Protein AF-A0A1B3NC75-F1 (afdb_monomer_lite)

pLDDT: mean 81.3, std 13.62, range [34.38, 96.31]

Sequence (244 aa):
MPPILPDLTTLSDLTSAQALASIDEATEWFRQENTIKIVKSGLFRTARFLLANNQRMNSAGNIEKRERWFNNSRYEKTDSWLLREARKSGLRRLTYGHGVMHLLSQLNEDDVISSSTSMHWDRATNLAEYQATEVLLGKSLRKLDPGARESYLNLDQLLPFFGYVPDGNSDPVRNRWVVPMVHLGLWSACQVKNEYQVRIGPLGSLFFHYVFEPIVKAYDAVIESDEPSLAGPNVKLPNINMGD

Radius of gyration: 18.41 Å; chains: 1; bounding box: 48×48×50 Å

Structure (mmCIF, N/CA/C/O backbone):
data_AF-A0A1B3NC75-F1
#
_entry.id   AF-A0A1B3NC75-F1
#
loop_
_atom_site.group_PDB
_atom_site.id
_atom_site.type_symbol
_atom_site.label_atom_id
_atom_site.label_alt_id
_atom_site.label_comp_id
_atom_site.label_asym_id
_atom_site.label_entity_id
_atom_site.label_seq_id
_atom_site.pdbx_PDB_ins_code
_atom_site.Cartn_x
_atom_site.Cartn_y
_atom_site.Cartn_z
_atom_site.occupancy
_atom_site.B_iso_or_equiv
_atom_site.auth_seq_id
_atom_site.auth_comp_id
_atom_site.auth_asym_id
_atom_site.auth_atom_id
_atom_site.pdbx_PDB_model_num
ATOM 1 N N . MET A 1 1 ? -22.180 -15.906 6.888 1.00 34.38 1 MET A N 1
ATOM 2 C CA . MET A 1 1 ? -21.612 -14.696 6.261 1.00 34.38 1 MET A CA 1
ATOM 3 C C . MET A 1 1 ? -20.753 -14.018 7.305 1.00 34.38 1 MET A C 1
ATOM 5 O O . MET A 1 1 ? -21.258 -13.837 8.410 1.00 34.38 1 MET A O 1
ATOM 9 N N . PRO A 1 2 ? -19.470 -13.755 7.031 1.00 38.53 2 PRO A N 1
ATOM 10 C CA . PRO A 1 2 ? -18.644 -13.002 7.960 1.00 38.53 2 PRO A CA 1
ATOM 11 C C . PRO A 1 2 ? -19.113 -11.525 7.973 1.00 38.53 2 PRO A C 1
ATOM 13 O O . PRO A 1 2 ? -19.647 -11.060 6.963 1.00 38.53 2 PRO A O 1
ATOM 16 N N . PRO A 1 3 ? -19.035 -10.818 9.115 1.00 43.72 3 PRO A N 1
ATOM 17 C CA . PRO A 1 3 ? -19.553 -9.454 9.246 1.00 43.72 3 PRO A CA 1
ATOM 18 C C . PRO A 1 3 ? -18.766 -8.469 8.376 1.00 43.72 3 PRO A C 1
ATOM 20 O O . PRO A 1 3 ? -17.560 -8.367 8.505 1.00 43.72 3 PRO A O 1
ATOM 23 N N . ILE A 1 4 ? -19.436 -7.734 7.492 1.00 56.31 4 ILE A N 1
ATOM 24 C CA . ILE A 1 4 ? -18.789 -6.728 6.638 1.00 56.31 4 ILE A CA 1
ATOM 25 C C . ILE A 1 4 ? -18.285 -5.576 7.523 1.00 56.31 4 ILE A C 1
ATOM 27 O O . ILE A 1 4 ? -19.043 -5.064 8.348 1.00 56.31 4 ILE A O 1
ATOM 31 N N . LEU A 1 5 ? -17.023 -5.173 7.338 1.00 60.62 5 LEU A N 1
ATOM 32 C CA . LEU A 1 5 ? -16.428 -3.970 7.937 1.00 60.62 5 LEU A CA 1
ATOM 33 C C . LEU A 1 5 ? -17.367 -2.754 7.747 1.00 60.62 5 LEU A C 1
ATOM 35 O O . LEU A 1 5 ? -17.867 -2.572 6.633 1.00 60.62 5 LEU A O 1
ATOM 39 N N . PRO A 1 6 ? -17.615 -1.920 8.777 1.00 57.41 6 PRO A N 1
ATOM 40 C CA . PRO A 1 6 ? -18.543 -0.793 8.682 1.00 57.41 6 PRO A CA 1
ATOM 41 C C . PRO A 1 6 ? -18.279 0.128 7.483 1.00 57.41 6 PRO A C 1
ATOM 43 O O . PRO A 1 6 ? -17.135 0.369 7.100 1.00 57.41 6 PRO A O 1
ATOM 46 N N . ASP A 1 7 ? -19.349 0.679 6.905 1.00 64.75 7 ASP A N 1
ATOM 47 C CA . ASP A 1 7 ? -19.273 1.535 5.719 1.00 64.75 7 ASP A CA 1
ATOM 48 C C . ASP A 1 7 ? -18.458 2.827 5.975 1.00 64.75 7 ASP A C 1
ATOM 50 O O . ASP A 1 7 ? -18.803 3.664 6.818 1.00 64.75 7 ASP A O 1
ATOM 54 N N . LEU A 1 8 ? -17.393 3.006 5.181 1.00 63.44 8 LEU A N 1
ATOM 55 C CA . LEU A 1 8 ? -16.448 4.125 5.238 1.00 63.44 8 LEU A CA 1
ATOM 56 C C . LEU A 1 8 ? -17.062 5.515 4.983 1.00 63.44 8 LEU A C 1
ATOM 58 O O . LEU A 1 8 ? -16.453 6.517 5.360 1.00 63.44 8 LEU A O 1
ATOM 62 N N . THR A 1 9 ? -18.254 5.610 4.377 1.00 56.91 9 THR A N 1
ATOM 63 C CA . THR A 1 9 ? -18.939 6.900 4.115 1.00 56.91 9 THR A CA 1
ATOM 64 C C . THR A 1 9 ? -19.241 7.698 5.385 1.00 56.91 9 THR A C 1
ATOM 66 O O . THR A 1 9 ? -19.431 8.910 5.321 1.00 56.91 9 THR A O 1
ATOM 69 N N . THR A 1 10 ? -19.225 7.041 6.545 1.00 62.84 10 THR A N 1
ATOM 70 C CA . THR A 1 10 ? -19.464 7.653 7.858 1.00 62.84 10 THR A CA 1
ATOM 71 C C . THR A 1 10 ? -18.188 8.093 8.585 1.00 62.84 10 THR A C 1
ATOM 73 O O . THR A 1 10 ? -18.273 8.692 9.656 1.00 62.84 10 THR A O 1
ATOM 76 N N . LEU A 1 11 ? -16.997 7.823 8.029 1.00 67.25 11 LEU A N 1
ATOM 77 C CA . LEU A 1 11 ? -15.740 7.937 8.779 1.00 67.25 11 LEU A CA 1
ATOM 78 C C . LEU A 1 11 ? -15.036 9.300 8.678 1.00 67.25 11 LEU A C 1
ATOM 80 O O . LEU A 1 11 ? -14.021 9.514 9.343 1.00 67.25 11 LEU A O 1
ATOM 84 N N . SER A 1 12 ? -15.561 10.237 7.882 1.00 66.44 12 SER A N 1
ATOM 85 C CA . SER A 1 12 ? -14.988 11.585 7.745 1.00 66.44 12 SER A CA 1
ATOM 86 C C . SER A 1 12 ? -15.160 12.449 8.998 1.00 66.44 12 SER A C 1
ATOM 88 O O . SER A 1 12 ? -14.304 13.287 9.275 1.00 66.44 12 SER A O 1
ATOM 90 N N . ASP A 1 13 ? -16.204 12.201 9.793 1.00 76.19 13 ASP A N 1
ATOM 91 C CA . ASP A 1 13 ? -16.640 13.086 10.884 1.00 76.19 13 ASP A CA 1
ATOM 92 C C . ASP A 1 13 ? -16.853 12.331 12.205 1.00 76.19 13 ASP A C 1
ATOM 94 O O . ASP A 1 13 ? -17.767 12.607 12.981 1.00 76.19 13 ASP A O 1
ATOM 98 N N . LEU A 1 14 ? -15.993 11.347 12.473 1.00 82.25 14 LEU A N 1
ATOM 99 C CA . LEU A 1 14 ? -16.038 10.582 13.715 1.00 82.25 14 LEU A CA 1
ATOM 100 C C . LEU A 1 14 ? -15.545 11.408 14.897 1.00 82.25 14 LEU A C 1
ATOM 102 O O . LEU A 1 14 ? -14.486 12.044 14.832 1.00 82.25 14 LEU A O 1
ATOM 106 N N . THR A 1 15 ? -16.258 11.283 16.014 1.00 85.69 15 THR A N 1
ATOM 107 C CA . THR A 1 15 ? -15.726 11.624 17.337 1.00 85.69 15 THR A CA 1
ATOM 108 C C . THR A 1 15 ? -14.549 10.711 17.691 1.00 85.69 15 THR A C 1
ATOM 110 O O . THR A 1 15 ? -14.433 9.599 17.172 1.00 85.69 15 THR A O 1
ATOM 113 N N . SER A 1 16 ? -13.699 11.126 18.633 1.00 83.69 16 SER A N 1
ATOM 114 C CA . SER A 1 16 ? -12.555 10.315 19.078 1.00 83.69 16 SER A CA 1
ATOM 115 C C . SER A 1 16 ? -12.952 8.911 19.550 1.00 83.69 16 SER A C 1
ATOM 117 O O . SER A 1 16 ? -12.264 7.947 19.234 1.00 83.69 16 SER A O 1
ATOM 119 N N . ALA A 1 17 ? -14.081 8.776 20.257 1.00 85.75 17 ALA A N 1
ATOM 120 C CA . ALA A 1 17 ? -14.561 7.480 20.738 1.00 85.75 17 ALA A CA 1
ATOM 121 C C . ALA A 1 17 ? -15.023 6.568 19.589 1.00 85.75 17 ALA A C 1
ATOM 123 O O . ALA A 1 17 ? -14.7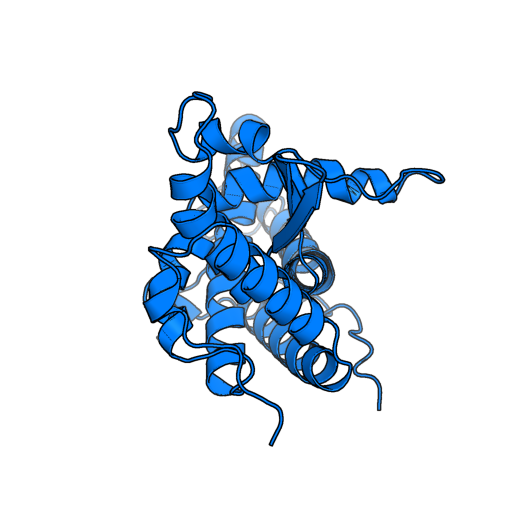08 5.380 19.578 1.00 85.75 17 ALA A O 1
ATOM 124 N N . GLN A 1 18 ? -15.731 7.128 18.602 1.00 87.69 18 GLN A N 1
ATOM 125 C CA . GLN A 1 18 ? -16.159 6.383 17.415 1.00 87.69 18 GLN A CA 1
ATOM 126 C C . GLN A 1 18 ? -14.963 5.974 16.552 1.00 87.69 18 GLN A C 1
ATOM 128 O O . GLN A 1 18 ? -14.915 4.845 16.074 1.00 87.69 18 GLN A O 1
ATOM 133 N N . ALA A 1 19 ? -13.980 6.864 16.386 1.00 86.75 19 ALA A N 1
ATOM 134 C CA . ALA A 1 19 ? -12.766 6.567 15.639 1.00 86.75 19 ALA A CA 1
ATOM 135 C C . ALA A 1 19 ? -11.965 5.432 16.289 1.00 86.75 19 ALA A C 1
ATOM 137 O O . ALA A 1 19 ? -11.534 4.526 15.583 1.00 86.75 19 ALA A O 1
ATOM 138 N N . LEU A 1 20 ? -11.809 5.443 17.618 1.00 87.00 20 LEU A N 1
ATOM 139 C CA . LEU A 1 20 ? -11.110 4.380 18.340 1.00 87.00 20 LEU A CA 1
ATOM 140 C C . LEU A 1 20 ? -11.805 3.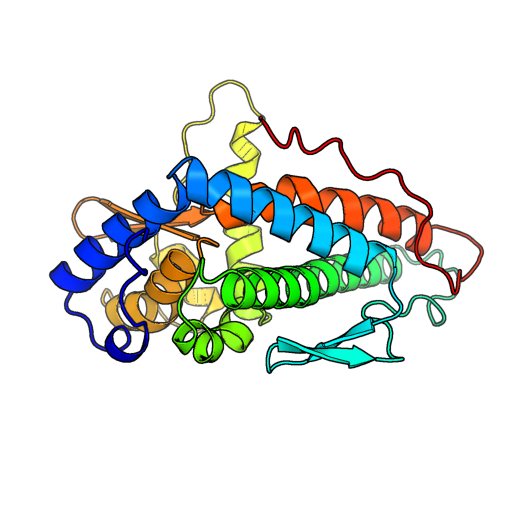023 18.175 1.00 87.00 20 LEU A C 1
ATOM 142 O O . LEU A 1 20 ? -11.164 2.065 17.753 1.00 87.00 20 LEU A O 1
ATOM 146 N N . ALA A 1 21 ? -13.117 2.960 18.426 1.00 87.56 21 ALA A N 1
ATOM 147 C CA . ALA A 1 21 ? -13.885 1.725 18.262 1.00 87.56 21 ALA A CA 1
ATOM 148 C C . ALA A 1 21 ? -13.791 1.181 16.825 1.00 87.56 21 ALA A C 1
ATOM 150 O O . ALA A 1 21 ? -13.586 -0.012 16.615 1.00 87.56 21 ALA A O 1
ATOM 151 N N . SER A 1 22 ? -13.870 2.078 15.840 1.00 87.94 22 SER A N 1
ATOM 152 C CA . SER A 1 22 ? -13.762 1.746 14.420 1.00 87.94 22 SER A CA 1
ATOM 153 C C . SER A 1 22 ? -12.367 1.230 14.031 1.00 87.94 22 SER A C 1
ATOM 155 O O . SER A 1 22 ? -12.247 0.303 13.231 1.00 87.94 22 SER A O 1
ATOM 157 N N . ILE A 1 23 ? -11.303 1.803 14.605 1.00 90.19 23 ILE A N 1
ATOM 158 C CA . ILE A 1 23 ? -9.913 1.360 14.411 1.00 90.19 23 ILE A CA 1
ATOM 159 C C . ILE A 1 23 ? -9.694 -0.041 14.992 1.00 90.19 23 ILE A C 1
ATOM 161 O O . ILE A 1 23 ? -9.044 -0.870 14.347 1.00 90.19 23 ILE A O 1
ATOM 165 N N . ASP A 1 24 ? -10.221 -0.302 16.189 1.00 88.25 24 ASP A N 1
ATOM 166 C CA . ASP A 1 24 ? -10.081 -1.593 16.866 1.00 88.25 24 ASP A CA 1
ATOM 167 C C . ASP A 1 24 ? -10.808 -2.701 16.093 1.00 88.25 24 ASP A C 1
ATOM 169 O O . ASP A 1 24 ? -10.218 -3.747 15.814 1.00 88.25 24 ASP A O 1
ATOM 173 N N . GLU A 1 25 ? -12.047 -2.442 15.665 1.00 89.44 25 GLU A N 1
ATOM 174 C CA . GLU A 1 25 ? -12.847 -3.372 14.861 1.00 89.44 25 GLU A CA 1
ATOM 175 C C . GLU A 1 25 ? -12.155 -3.727 13.537 1.00 89.44 25 GLU A C 1
ATOM 177 O O . GLU A 1 25 ? -11.963 -4.905 13.225 1.00 89.44 25 GLU A O 1
ATOM 182 N N . ALA A 1 26 ? -11.706 -2.718 12.786 1.00 89.38 26 ALA A N 1
ATOM 183 C CA . ALA A 1 26 ? -10.993 -2.917 11.528 1.00 89.38 26 ALA A CA 1
ATOM 184 C C . ALA A 1 26 ? -9.665 -3.667 11.725 1.00 89.38 26 ALA A C 1
ATOM 186 O O . ALA A 1 26 ? -9.332 -4.576 10.962 1.00 89.38 26 ALA A O 1
ATOM 187 N N . THR A 1 27 ? -8.905 -3.326 12.769 1.00 86.81 27 THR A N 1
ATOM 188 C CA . THR A 1 27 ? -7.637 -4.002 13.069 1.00 86.81 27 THR A CA 1
ATOM 189 C C . THR A 1 27 ? -7.856 -5.483 13.382 1.00 86.81 27 THR A C 1
ATOM 191 O O . THR A 1 27 ? -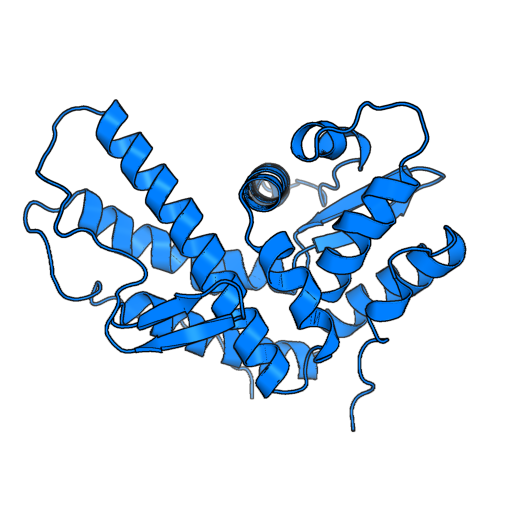7.064 -6.316 12.937 1.00 86.81 27 THR A O 1
ATOM 194 N N . GLU A 1 28 ? -8.910 -5.821 14.126 1.00 88.00 28 GLU A N 1
ATOM 195 C CA . GLU A 1 28 ? -9.236 -7.207 14.462 1.00 88.00 28 GLU A CA 1
ATOM 196 C C . GLU A 1 28 ? -9.769 -7.983 13.253 1.00 88.00 28 GLU A C 1
ATOM 198 O O . GLU A 1 28 ? -9.385 -9.133 13.045 1.00 88.00 28 GLU A O 1
ATOM 203 N N . TRP A 1 29 ? -10.561 -7.345 12.387 1.00 89.81 29 TRP A N 1
ATOM 204 C CA . TRP A 1 29 ? -11.048 -7.947 11.143 1.00 89.81 29 TRP A CA 1
ATOM 205 C C . TRP A 1 29 ? -9.920 -8.523 10.277 1.00 89.81 29 TRP A C 1
ATOM 207 O O . TRP A 1 29 ? -9.971 -9.685 9.865 1.00 89.81 29 TRP A O 1
ATOM 217 N N . PHE A 1 30 ? -8.851 -7.749 10.057 1.00 89.56 30 PHE A N 1
ATOM 218 C CA . PHE A 1 30 ? -7.693 -8.189 9.269 1.00 89.56 30 PHE A CA 1
ATOM 219 C C . PHE A 1 30 ? -6.796 -9.217 9.980 1.00 89.56 30 PHE A C 1
ATOM 221 O O . PHE A 1 30 ? -5.855 -9.726 9.365 1.00 89.56 30 PHE A O 1
ATOM 228 N N . ARG A 1 31 ? -7.059 -9.540 11.253 1.00 87.75 31 ARG A N 1
ATOM 229 C CA . ARG A 1 31 ? -6.370 -10.609 11.998 1.00 87.75 31 ARG A CA 1
ATOM 230 C C . ARG A 1 31 ? -7.109 -11.941 11.971 1.00 87.75 31 ARG A C 1
ATOM 232 O O . ARG A 1 31 ? -6.513 -12.956 12.325 1.00 87.75 31 ARG A O 1
ATOM 239 N N . GLN A 1 32 ? -8.370 -11.958 11.547 1.00 90.38 32 GLN A N 1
ATOM 240 C CA . GLN A 1 32 ? -9.150 -13.188 11.480 1.00 90.38 32 GLN A CA 1
ATOM 241 C C . GLN A 1 32 ? -8.548 -14.159 10.460 1.00 90.38 32 GLN A C 1
ATOM 243 O O . GLN A 1 32 ? -8.190 -13.777 9.345 1.00 90.38 32 GLN A O 1
ATOM 248 N N . GLU A 1 33 ? -8.475 -15.439 10.821 1.00 88.69 33 GLU A N 1
ATOM 249 C CA . GLU A 1 33 ? -7.828 -16.468 10.000 1.00 88.69 33 GLU A CA 1
ATOM 250 C C . GLU A 1 33 ? -8.455 -16.589 8.601 1.00 88.69 33 GLU A C 1
ATOM 252 O O . GLU A 1 33 ? -7.740 -16.643 7.600 1.00 88.69 33 GLU A O 1
ATOM 257 N N . ASN A 1 34 ? -9.789 -16.539 8.517 1.00 88.44 34 ASN A N 1
ATOM 258 C CA . ASN A 1 34 ? -10.512 -16.570 7.243 1.00 88.44 34 ASN A CA 1
ATOM 259 C C . ASN A 1 34 ? -10.162 -15.366 6.357 1.00 88.44 34 ASN A C 1
ATOM 261 O O . ASN A 1 34 ? -9.869 -15.538 5.174 1.00 88.44 34 ASN A O 1
ATOM 265 N N . THR A 1 35 ? -10.125 -14.162 6.936 1.00 89.12 35 THR A N 1
ATOM 266 C CA . THR A 1 35 ? -9.713 -12.939 6.235 1.00 89.12 35 THR A CA 1
ATOM 267 C C . THR A 1 35 ? -8.285 -13.073 5.716 1.00 89.12 35 THR A C 1
ATOM 269 O O . THR A 1 35 ? -8.018 -12.787 4.550 1.00 89.12 35 THR A O 1
ATOM 272 N N . ILE A 1 36 ? -7.368 -13.596 6.537 1.00 88.69 36 ILE A N 1
ATOM 273 C CA . ILE A 1 36 ? -5.971 -13.827 6.151 1.00 88.69 36 ILE A CA 1
ATOM 274 C C . ILE A 1 36 ? -5.866 -14.813 4.977 1.00 88.69 36 ILE A C 1
ATOM 276 O O . ILE A 1 36 ? -5.066 -14.577 4.068 1.00 88.69 36 ILE A O 1
ATOM 280 N N . LYS A 1 37 ? -6.657 -15.896 4.954 1.00 88.94 37 LYS A N 1
ATOM 281 C CA . LYS A 1 37 ? -6.664 -16.864 3.838 1.00 88.94 37 LYS A CA 1
ATOM 282 C C . LYS A 1 37 ? -7.053 -16.192 2.513 1.00 88.94 37 LYS A C 1
ATOM 284 O O . LYS A 1 37 ? -6.350 -16.361 1.514 1.00 88.94 37 LYS A O 1
ATOM 289 N N . ILE A 1 38 ? -8.107 -15.374 2.507 1.00 90.56 38 ILE A N 1
ATOM 290 C CA . ILE A 1 38 ? -8.548 -14.655 1.298 1.00 90.56 38 ILE A CA 1
ATOM 291 C C . ILE A 1 38 ? -7.505 -13.607 0.884 1.00 90.56 38 ILE A C 1
ATOM 293 O O . ILE A 1 38 ? -7.094 -13.556 -0.277 1.00 90.56 38 ILE A O 1
ATOM 297 N N . VAL A 1 39 ? -6.982 -12.848 1.852 1.00 92.31 39 VAL A N 1
ATOM 298 C CA . VAL A 1 39 ? -5.911 -11.867 1.637 1.00 92.31 39 VAL A CA 1
ATOM 299 C C . VAL A 1 39 ? -4.686 -12.498 0.976 1.00 92.31 39 VAL A C 1
ATOM 301 O O . VAL A 1 39 ? -4.170 -11.951 0.003 1.00 92.31 39 VAL A O 1
ATOM 304 N N . LYS A 1 40 ? -4.232 -13.669 1.437 1.00 91.75 40 LYS A N 1
ATOM 305 C CA . LYS A 1 40 ? -3.108 -14.396 0.822 1.00 91.75 40 LYS A CA 1
ATOM 306 C C . LYS A 1 40 ? -3.363 -14.738 -0.646 1.00 91.75 40 LYS A C 1
ATOM 308 O O . LYS A 1 40 ? -2.460 -14.582 -1.470 1.00 91.75 40 LYS A O 1
ATOM 313 N N . SER A 1 41 ? -4.587 -15.140 -0.987 1.00 91.50 41 SER A N 1
ATOM 314 C CA . SER A 1 41 ? -4.987 -15.370 -2.379 1.00 91.50 41 SER A CA 1
ATOM 315 C C . SER A 1 41 ? -4.904 -14.082 -3.208 1.00 91.50 41 SER A C 1
ATOM 317 O O . SER A 1 41 ? -4.285 -14.075 -4.275 1.00 91.50 41 SER A O 1
ATOM 319 N N . GLY A 1 42 ? -5.428 -12.967 -2.690 1.00 94.56 42 GLY A N 1
ATOM 320 C CA . GLY A 1 42 ? -5.334 -11.649 -3.330 1.00 94.56 42 GLY A CA 1
ATOM 321 C C . GLY A 1 42 ? -3.889 -11.173 -3.531 1.00 94.56 42 GLY A C 1
ATOM 322 O O . GLY A 1 42 ? -3.537 -10.676 -4.605 1.00 94.56 42 GLY A O 1
ATOM 323 N N . LEU A 1 43 ? -3.013 -11.391 -2.546 1.00 94.81 43 LEU A N 1
ATOM 324 C CA . LEU A 1 43 ? -1.578 -11.089 -2.632 1.00 94.81 43 LEU A CA 1
ATOM 325 C C . LEU A 1 43 ? -0.899 -11.885 -3.749 1.00 94.81 43 LEU A C 1
ATOM 327 O O . LEU A 1 43 ? -0.158 -11.313 -4.549 1.00 94.81 43 LEU A O 1
ATOM 331 N N . PHE A 1 44 ? -1.194 -13.182 -3.860 1.00 93.69 44 PHE A N 1
ATOM 332 C CA . PHE A 1 44 ? -0.656 -14.019 -4.930 1.00 93.69 44 PHE A CA 1
ATOM 333 C C . PHE A 1 44 ? -1.094 -13.532 -6.317 1.00 93.69 44 PHE A C 1
ATOM 335 O O . PHE A 1 44 ? -0.265 -13.396 -7.223 1.00 93.69 44 PHE A O 1
ATOM 342 N N . ARG A 1 45 ? -2.387 -13.225 -6.490 1.00 94.19 45 ARG A N 1
ATOM 343 C CA . ARG A 1 45 ? -2.919 -12.681 -7.753 1.00 94.19 45 ARG A CA 1
ATOM 344 C C . ARG A 1 45 ? -2.280 -11.334 -8.094 1.00 94.19 45 ARG A C 1
ATOM 346 O O . ARG A 1 45 ? -1.901 -11.119 -9.241 1.00 94.19 45 ARG A O 1
ATOM 353 N N . THR A 1 46 ? -2.064 -10.484 -7.094 1.00 96.31 46 THR A N 1
ATOM 354 C CA . THR A 1 46 ? -1.397 -9.183 -7.245 1.00 96.31 46 THR A CA 1
ATOM 355 C C . THR A 1 46 ? 0.065 -9.323 -7.658 1.00 96.31 46 THR A C 1
ATOM 357 O O . THR A 1 46 ? 0.511 -8.658 -8.592 1.00 96.31 46 THR A O 1
ATOM 360 N N . ALA A 1 47 ? 0.816 -10.231 -7.036 1.00 94.38 47 ALA A N 1
ATOM 361 C CA . ALA A 1 47 ? 2.195 -10.488 -7.434 1.00 94.38 47 ALA A CA 1
ATOM 362 C C . ALA A 1 47 ? 2.275 -11.030 -8.874 1.00 94.38 47 ALA A C 1
ATOM 364 O O . ALA A 1 47 ? 3.115 -10.588 -9.657 1.00 94.38 47 ALA A O 1
ATOM 365 N N . ARG A 1 48 ? 1.358 -11.926 -9.270 1.00 92.25 48 ARG A N 1
ATOM 366 C CA . ARG A 1 48 ? 1.258 -12.410 -10.660 1.00 92.25 48 ARG A CA 1
ATOM 367 C C . ARG A 1 48 ? 0.929 -11.295 -11.647 1.00 92.25 48 ARG A C 1
ATOM 369 O O . ARG A 1 48 ? 1.530 -11.262 -12.717 1.00 92.25 48 ARG A O 1
ATOM 376 N N . PHE A 1 49 ? 0.010 -10.400 -11.297 1.00 93.62 49 PHE A N 1
ATOM 377 C CA . PHE A 1 49 ? -0.321 -9.224 -12.099 1.00 93.62 49 PHE A CA 1
ATOM 378 C C . PHE A 1 49 ? 0.917 -8.344 -12.335 1.00 93.62 49 PHE A C 1
ATOM 380 O O . PHE A 1 49 ? 1.253 -8.035 -13.482 1.00 93.62 49 PHE A O 1
ATOM 387 N N . LEU A 1 50 ? 1.659 -8.020 -11.270 1.00 93.75 50 LEU A N 1
ATOM 388 C CA . LEU A 1 50 ? 2.858 -7.187 -11.370 1.00 93.75 50 LEU A CA 1
ATOM 389 C C . LEU A 1 50 ? 3.995 -7.876 -12.146 1.00 93.75 50 LEU A C 1
ATOM 391 O O . LEU A 1 50 ? 4.688 -7.228 -12.933 1.00 93.75 50 LEU A O 1
ATOM 395 N N . LEU A 1 51 ? 4.172 -9.191 -11.991 1.00 90.31 51 LEU A N 1
ATOM 396 C CA . LEU A 1 51 ? 5.138 -9.951 -12.791 1.00 90.31 51 LEU A CA 1
ATOM 397 C C . LEU A 1 51 ? 4.746 -10.020 -14.267 1.00 90.31 51 LEU A C 1
ATOM 399 O O . LEU A 1 51 ? 5.617 -9.896 -15.120 1.00 90.31 51 LEU A O 1
ATOM 403 N N . ALA A 1 52 ? 3.462 -10.197 -14.586 1.00 88.56 52 ALA A N 1
ATOM 404 C CA . ALA A 1 52 ? 3.006 -10.283 -15.972 1.00 88.56 52 ALA A CA 1
ATOM 405 C C . ALA A 1 52 ? 3.243 -8.974 -16.741 1.00 88.56 52 ALA A C 1
ATOM 407 O O . ALA A 1 52 ? 3.568 -9.020 -17.928 1.00 88.56 52 ALA A O 1
ATOM 408 N N . ASN A 1 53 ? 3.093 -7.824 -16.067 1.00 88.62 53 ASN A N 1
ATOM 409 C CA . ASN A 1 53 ? 3.424 -6.487 -16.578 1.00 88.62 53 ASN A CA 1
ATOM 410 C C . ASN A 1 53 ? 2.913 -6.208 -17.998 1.00 88.62 53 ASN A C 1
ATOM 412 O O . ASN A 1 53 ? 3.597 -5.647 -18.848 1.00 88.62 53 ASN A O 1
ATOM 416 N N . ASN A 1 54 ? 1.687 -6.635 -18.265 1.00 87.75 54 ASN A N 1
ATOM 417 C CA . ASN A 1 54 ? 0.974 -6.442 -19.527 1.00 87.75 54 ASN A CA 1
ATOM 418 C C . ASN A 1 54 ? -0.299 -5.593 -19.351 1.00 87.75 54 ASN A C 1
ATOM 420 O O . ASN A 1 54 ? -1.041 -5.365 -20.311 1.00 87.75 54 ASN A O 1
ATOM 424 N N . GLN A 1 55 ? -0.553 -5.175 -18.112 1.00 89.88 55 GLN A N 1
ATOM 425 C CA . GLN A 1 55 ? -1.718 -4.443 -17.646 1.00 89.88 55 GLN A CA 1
ATOM 426 C C . GLN A 1 55 ? -1.277 -3.413 -16.596 1.00 89.88 55 GLN A C 1
ATOM 428 O O . GLN A 1 55 ? -0.252 -3.599 -15.929 1.00 89.88 55 GLN A O 1
ATOM 433 N N . ARG A 1 56 ? -2.060 -2.339 -16.448 1.00 91.75 56 ARG A N 1
ATOM 434 C CA . ARG A 1 56 ? -1.919 -1.349 -15.375 1.00 91.75 56 ARG A CA 1
ATOM 435 C C . ARG A 1 56 ? -3.259 -1.107 -14.693 1.00 91.75 56 ARG A C 1
ATOM 437 O O . ARG A 1 56 ? -4.310 -1.331 -15.289 1.00 91.75 56 ARG A O 1
ATOM 444 N N . MET A 1 57 ? -3.192 -0.614 -13.463 1.00 91.69 57 MET A N 1
ATOM 445 C CA . MET A 1 57 ? -4.359 -0.118 -12.731 1.00 91.69 57 MET A CA 1
ATOM 446 C C . MET A 1 57 ? -4.518 1.381 -12.969 1.00 91.69 57 MET A C 1
ATOM 448 O O . MET A 1 57 ? -3.518 2.100 -12.919 1.00 91.69 57 MET A O 1
ATOM 452 N N . ASN A 1 58 ? -5.745 1.853 -13.177 1.00 88.25 58 ASN A N 1
ATOM 453 C CA . ASN A 1 58 ? -6.051 3.282 -13.107 1.00 88.25 58 ASN A CA 1
ATOM 454 C C . ASN A 1 58 ? -6.483 3.713 -11.697 1.00 88.25 58 ASN A C 1
ATOM 456 O O . ASN A 1 58 ? -6.604 2.887 -10.794 1.00 88.25 58 ASN A O 1
ATOM 460 N N . SER A 1 59 ? -6.705 5.016 -11.502 1.00 81.81 59 SER A N 1
ATOM 461 C CA . SER A 1 59 ? -7.083 5.591 -10.200 1.00 81.81 59 SER A CA 1
ATOM 462 C C . SER A 1 59 ? -8.447 5.120 -9.687 1.00 81.81 59 SER A C 1
ATOM 464 O O . SER A 1 59 ? -8.696 5.171 -8.489 1.00 81.81 59 SER A O 1
ATOM 466 N N . ALA A 1 60 ? -9.312 4.626 -10.576 1.00 83.56 60 ALA A N 1
ATOM 467 C CA . ALA A 1 60 ? -10.600 4.036 -10.220 1.00 83.56 60 ALA A CA 1
ATOM 468 C C . ALA A 1 60 ? -10.498 2.539 -9.867 1.00 83.56 60 ALA A C 1
ATOM 470 O O . ALA A 1 60 ? -11.520 1.898 -9.644 1.00 83.56 60 ALA A O 1
ATOM 471 N N . GLY A 1 61 ? -9.291 1.964 -9.862 1.00 83.12 61 GLY A N 1
ATOM 472 C CA . GLY A 1 61 ? -9.086 0.546 -9.582 1.00 83.12 61 GLY A CA 1
ATOM 473 C C . GLY A 1 61 ? -9.495 -0.388 -10.720 1.00 83.12 61 GLY A C 1
ATOM 474 O O . GLY A 1 61 ? -9.658 -1.579 -10.490 1.00 83.12 61 GLY A O 1
ATOM 475 N N . ASN A 1 62 ? -9.627 0.116 -11.950 1.00 87.62 62 ASN A N 1
ATOM 476 C CA . ASN A 1 62 ? -9.912 -0.715 -13.118 1.00 87.62 62 ASN A CA 1
ATOM 477 C C . ASN A 1 62 ? -8.625 -1.133 -13.840 1.00 87.62 62 ASN A C 1
ATOM 479 O O . ASN A 1 62 ? -7.656 -0.371 -13.922 1.00 87.62 62 ASN A O 1
ATOM 483 N N . ILE A 1 63 ? -8.656 -2.332 -14.428 1.00 88.44 63 ILE A N 1
ATOM 484 C CA . ILE A 1 63 ? -7.578 -2.850 -15.274 1.00 88.44 63 ILE A CA 1
ATOM 485 C C . ILE A 1 63 ? -7.648 -2.215 -16.665 1.00 88.44 63 ILE A C 1
ATOM 487 O O . ILE A 1 63 ? -8.593 -2.435 -17.427 1.00 88.44 63 ILE A O 1
ATOM 491 N N . GLU A 1 64 ? -6.581 -1.524 -17.049 1.00 87.88 64 GLU A N 1
ATOM 492 C CA . GLU A 1 64 ? -6.389 -1.017 -18.404 1.00 87.88 64 GLU A CA 1
ATOM 493 C C . GLU A 1 64 ? -5.579 -2.027 -19.221 1.00 87.88 64 GLU A C 1
ATOM 495 O O . GLU A 1 64 ? -4.356 -2.162 -19.112 1.00 87.88 64 GLU A O 1
ATOM 500 N N . LYS A 1 65 ? -6.308 -2.809 -20.026 1.00 74.25 65 LYS A N 1
ATOM 501 C CA . LYS A 1 65 ? -5.743 -3.876 -20.856 1.00 74.25 65 LYS A CA 1
ATOM 502 C C . LYS A 1 65 ? -4.920 -3.247 -21.987 1.00 74.25 65 LYS A C 1
ATOM 504 O O . LYS A 1 65 ? -5.470 -2.455 -22.745 1.00 74.25 65 LYS A O 1
ATOM 509 N N . ARG A 1 66 ? -3.660 -3.690 -22.147 1.00 72.00 66 ARG A N 1
ATOM 510 C CA . ARG A 1 66 ? -2.646 -3.277 -23.158 1.00 72.00 66 ARG A CA 1
ATOM 511 C C . ARG A 1 66 ? -1.658 -2.188 -22.733 1.00 72.00 66 ARG A C 1
ATOM 513 O O . ARG A 1 66 ? -0.798 -1.833 -23.534 1.00 72.00 66 ARG A O 1
ATOM 520 N N . GLU A 1 67 ? -1.711 -1.712 -21.497 1.00 81.00 67 GLU A N 1
ATOM 521 C CA . GLU A 1 67 ? -0.683 -0.819 -20.96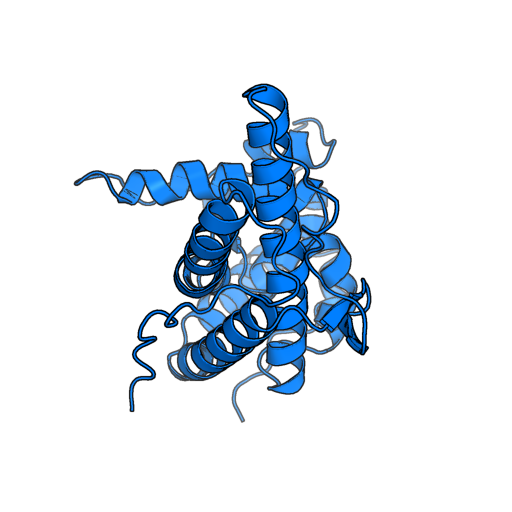2 1.00 81.00 67 GLU A CA 1
ATOM 522 C C . GLU A 1 67 ? 0.094 -1.500 -19.845 1.00 81.00 67 GLU A C 1
ATOM 524 O O . GLU A 1 67 ? -0.491 -2.167 -19.005 1.00 81.00 67 GLU A O 1
ATOM 529 N N . ARG A 1 68 ? 1.418 -1.346 -19.825 1.00 86.38 68 ARG A N 1
ATOM 530 C CA . ARG A 1 68 ? 2.254 -1.890 -18.750 1.00 86.38 68 ARG A CA 1
ATOM 531 C C . ARG A 1 68 ? 2.228 -0.958 -17.552 1.00 86.38 68 ARG A C 1
ATOM 533 O O . ARG A 1 68 ? 2.337 0.254 -17.732 1.00 86.38 68 ARG A O 1
ATOM 540 N N . TRP A 1 69 ? 2.157 -1.512 -16.346 1.00 89.81 69 TRP A N 1
ATOM 541 C CA . TRP A 1 69 ? 2.322 -0.716 -15.129 1.00 89.81 69 TRP A CA 1
ATOM 542 C C . TRP A 1 69 ? 3.770 -0.222 -14.975 1.00 89.81 69 TRP A C 1
ATOM 544 O O . TRP A 1 69 ? 3.998 0.879 -14.479 1.00 89.81 69 TRP A O 1
ATOM 554 N N . PHE A 1 70 ? 4.749 -0.996 -15.461 1.00 88.44 70 PHE A N 1
ATOM 555 C CA . PHE A 1 70 ? 6.155 -0.610 -15.484 1.00 88.44 70 PHE A CA 1
ATOM 556 C C . PHE A 1 70 ? 6.727 -0.672 -16.897 1.00 88.44 70 PHE A C 1
ATOM 558 O O . PHE A 1 70 ? 6.789 -1.732 -17.525 1.00 88.44 70 PHE A O 1
ATOM 565 N N . ASN A 1 71 ? 7.183 0.478 -17.395 1.00 81.81 71 ASN A N 1
ATOM 566 C CA . ASN A 1 71 ? 7.837 0.576 -18.692 1.00 81.81 71 ASN A CA 1
ATOM 567 C C . ASN A 1 71 ? 9.333 0.879 -18.540 1.00 81.81 71 ASN A C 1
ATOM 569 O O . ASN A 1 71 ? 9.746 2.031 -18.415 1.00 81.81 71 ASN A O 1
ATOM 573 N N . ASN A 1 72 ? 10.133 -0.177 -18.612 1.00 73.50 72 ASN A N 1
ATOM 574 C CA . ASN A 1 72 ? 11.592 -0.147 -18.616 1.00 73.50 72 ASN A CA 1
ATOM 575 C C . ASN A 1 72 ? 12.205 0.052 -20.013 1.00 73.50 72 ASN A C 1
ATOM 577 O O . ASN A 1 72 ? 13.413 0.235 -20.106 1.00 73.50 72 ASN A O 1
ATOM 581 N N . SER A 1 73 ? 11.419 0.052 -21.099 1.00 68.31 73 SER A N 1
ATOM 582 C CA . SER A 1 73 ? 11.962 0.134 -22.467 1.00 68.31 73 SER A CA 1
ATOM 583 C C . SER A 1 73 ? 12.678 1.457 -22.754 1.00 68.31 73 SER A C 1
ATOM 585 O O . SER A 1 73 ? 13.381 1.579 -23.749 1.00 68.31 73 SER A O 1
ATOM 587 N N . ARG A 1 74 ? 12.452 2.469 -21.909 1.00 67.50 74 ARG A N 1
ATOM 588 C CA . ARG A 1 74 ? 13.066 3.801 -21.986 1.00 67.50 74 ARG A CA 1
ATOM 589 C C . ARG A 1 74 ? 14.342 3.919 -21.152 1.00 67.50 74 ARG A C 1
ATOM 591 O O . ARG A 1 74 ? 14.959 4.980 -21.129 1.00 67.50 74 ARG A O 1
ATOM 598 N N . TYR A 1 75 ? 14.702 2.885 -20.397 1.00 72.44 75 TYR A N 1
ATOM 599 C CA . TYR A 1 75 ? 15.863 2.922 -19.522 1.00 72.44 75 TYR A CA 1
ATOM 600 C C . TYR A 1 75 ? 17.093 2.461 -20.291 1.00 72.44 75 TYR A C 1
ATOM 602 O O . TYR A 1 75 ? 17.452 1.293 -20.283 1.00 72.44 75 TYR A O 1
ATOM 610 N N . GLU A 1 76 ? 17.748 3.414 -20.948 1.00 70.25 76 GLU A N 1
ATOM 611 C CA . GLU A 1 76 ? 19.084 3.206 -21.505 1.00 70.25 76 GLU A CA 1
ATOM 612 C C . GLU A 1 76 ? 20.091 2.916 -20.387 1.00 70.25 76 GLU A C 1
ATOM 614 O O . GLU A 1 76 ? 19.941 3.402 -19.253 1.00 70.25 76 GLU A O 1
ATOM 619 N N . LYS A 1 77 ? 21.133 2.147 -20.707 1.00 74.94 77 LYS A N 1
ATOM 620 C CA . LYS A 1 77 ? 22.253 1.901 -19.798 1.00 74.94 77 LYS A CA 1
ATOM 621 C C . LYS A 1 77 ? 22.848 3.228 -19.327 1.00 74.94 77 LYS A C 1
ATOM 623 O O . LYS A 1 77 ? 23.021 4.160 -20.105 1.00 74.94 77 LYS A O 1
ATOM 628 N N . THR A 1 78 ? 23.143 3.319 -18.035 1.00 80.19 78 THR A N 1
ATOM 629 C CA . THR A 1 78 ? 23.701 4.531 -17.434 1.00 80.19 78 THR A CA 1
ATOM 630 C C . THR A 1 78 ? 24.644 4.182 -16.293 1.00 80.19 78 THR A C 1
ATOM 632 O O . THR A 1 78 ? 24.265 3.471 -15.364 1.00 80.19 78 THR A O 1
ATOM 635 N N . ASP A 1 79 ? 25.838 4.770 -16.308 1.00 84.00 79 ASP A N 1
ATOM 636 C CA . ASP A 1 79 ? 26.785 4.667 -15.193 1.00 84.00 79 ASP A CA 1
ATOM 637 C C . ASP A 1 79 ? 26.452 5.652 -14.062 1.00 84.00 79 ASP A C 1
ATOM 639 O O . ASP A 1 79 ? 26.860 5.453 -12.912 1.00 84.00 79 ASP A O 1
ATOM 643 N N . SER A 1 80 ? 25.641 6.682 -14.353 1.00 88.00 80 SER A N 1
ATOM 644 C CA . SER A 1 80 ? 25.185 7.658 -13.361 1.00 88.00 80 SER A CA 1
ATOM 645 C C . SER A 1 80 ? 24.453 6.963 -12.216 1.00 88.00 80 SER A C 1
ATOM 647 O O . SER A 1 80 ? 23.344 6.444 -12.374 1.00 88.00 80 SER A O 1
ATOM 649 N N . TRP A 1 81 ? 25.086 6.977 -11.043 1.00 88.00 81 TRP A N 1
ATOM 650 C CA . TRP A 1 81 ? 24.507 6.481 -9.799 1.00 88.00 81 TRP A CA 1
ATOM 651 C C . TRP A 1 81 ? 23.177 7.179 -9.487 1.00 88.00 81 TRP A C 1
ATOM 653 O O . TRP A 1 81 ? 22.191 6.515 -9.183 1.00 88.00 81 TRP A O 1
ATOM 663 N N . LEU A 1 82 ? 23.111 8.501 -9.676 1.00 88.94 82 LEU A N 1
ATOM 664 C CA . LEU A 1 82 ? 21.908 9.285 -9.393 1.00 88.94 82 LEU A CA 1
ATOM 665 C C . LEU A 1 82 ? 20.721 8.873 -10.276 1.00 88.94 82 LEU A C 1
ATOM 667 O O . LEU A 1 82 ? 19.598 8.762 -9.789 1.00 88.94 82 LEU A O 1
ATOM 671 N N . LEU A 1 83 ? 20.960 8.615 -11.568 1.00 86.00 83 LEU A N 1
ATOM 672 C CA . LEU A 1 83 ? 19.902 8.146 -12.469 1.00 86.00 83 LEU A CA 1
ATOM 673 C C . LEU A 1 83 ? 19.416 6.744 -12.093 1.00 86.00 83 LEU A C 1
ATOM 675 O O . LEU A 1 83 ? 18.216 6.481 -12.174 1.00 86.00 83 LEU A O 1
ATOM 679 N N . ARG A 1 84 ? 20.317 5.856 -11.655 1.00 85.50 84 ARG A N 1
ATOM 680 C CA . ARG A 1 84 ? 19.933 4.532 -11.149 1.00 85.50 84 ARG A CA 1
ATOM 681 C C . ARG A 1 84 ? 19.057 4.655 -9.908 1.00 85.50 84 ARG A C 1
ATOM 683 O O . ARG A 1 84 ? 17.963 4.102 -9.902 1.00 85.50 84 ARG A O 1
ATOM 690 N N . GLU A 1 85 ? 19.453 5.458 -8.925 1.00 88.88 85 GLU A N 1
ATOM 691 C CA . GLU A 1 85 ? 18.644 5.681 -7.720 1.00 88.88 85 GLU A CA 1
ATOM 692 C C . GLU A 1 85 ? 17.272 6.293 -8.025 1.00 88.88 85 GLU A C 1
ATOM 694 O O . GLU A 1 85 ? 16.258 5.855 -7.475 1.00 88.88 85 GLU A O 1
ATOM 699 N N . ALA A 1 86 ? 17.201 7.247 -8.958 1.00 88.19 86 ALA A N 1
ATOM 700 C CA . ALA A 1 86 ? 15.932 7.819 -9.401 1.00 88.19 86 ALA A CA 1
ATOM 701 C C . ALA A 1 86 ? 15.010 6.761 -10.037 1.00 88.19 86 ALA A C 1
ATOM 703 O O . ALA A 1 86 ? 13.813 6.726 -9.742 1.00 88.19 86 ALA A O 1
ATOM 704 N N . ARG A 1 87 ? 15.558 5.855 -10.862 1.00 88.06 87 ARG A N 1
ATOM 705 C CA . ARG A 1 87 ? 14.806 4.732 -11.453 1.00 88.06 87 ARG A CA 1
ATOM 706 C C . ARG A 1 87 ? 14.328 3.749 -10.388 1.00 88.06 87 ARG A C 1
ATOM 708 O O . ARG A 1 87 ? 13.155 3.382 -10.406 1.00 88.06 87 ARG A O 1
ATOM 715 N N . LYS A 1 88 ? 15.189 3.375 -9.435 1.00 88.94 88 LYS A N 1
ATOM 716 C CA . LYS A 1 88 ? 14.822 2.500 -8.308 1.00 88.94 88 LYS A CA 1
ATOM 717 C C . LYS A 1 88 ? 13.713 3.117 -7.456 1.00 88.94 88 LYS A C 1
ATOM 719 O O . LYS A 1 88 ? 12.763 2.433 -7.089 1.00 88.94 88 LYS A O 1
ATOM 724 N N . SER A 1 89 ? 13.790 4.421 -7.192 1.00 90.00 89 SER A N 1
ATOM 725 C CA . SER A 1 89 ? 12.737 5.167 -6.494 1.00 90.00 89 SER A CA 1
ATOM 726 C C . SER A 1 89 ? 11.409 5.138 -7.261 1.00 90.00 89 SER A C 1
ATOM 728 O O . SER A 1 89 ? 10.368 4.801 -6.694 1.00 90.00 89 SER A O 1
ATOM 730 N N . GLY A 1 90 ? 11.447 5.389 -8.575 1.00 89.88 90 GLY A N 1
ATOM 731 C CA . GLY A 1 90 ? 10.276 5.283 -9.447 1.00 89.88 90 GLY A CA 1
ATOM 732 C C . GLY A 1 90 ? 9.660 3.881 -9.458 1.00 89.88 90 GLY A C 1
ATOM 733 O O . GLY A 1 90 ? 8.444 3.750 -9.330 1.00 89.88 90 GLY A O 1
ATOM 734 N N . LEU A 1 91 ? 10.488 2.834 -9.538 1.00 91.62 91 LEU A N 1
ATOM 735 C CA . LEU A 1 91 ? 10.047 1.440 -9.464 1.00 91.62 91 LEU A CA 1
ATOM 736 C C . LEU A 1 91 ? 9.337 1.140 -8.144 1.00 91.62 91 LEU A C 1
ATOM 738 O O . LEU A 1 91 ? 8.249 0.568 -8.165 1.00 91.62 91 LEU A O 1
ATOM 742 N N . ARG A 1 92 ? 9.923 1.526 -7.005 1.00 93.38 92 ARG A N 1
ATOM 743 C CA . ARG A 1 92 ? 9.314 1.303 -5.687 1.00 93.38 92 ARG A CA 1
ATOM 744 C C . ARG A 1 92 ? 7.945 1.977 -5.592 1.00 93.38 92 ARG A C 1
ATOM 746 O O . ARG A 1 92 ? 6.961 1.316 -5.268 1.00 93.38 92 ARG A O 1
ATOM 753 N N . ARG A 1 93 ? 7.848 3.248 -5.997 1.00 92.62 93 ARG A N 1
ATOM 754 C CA . ARG A 1 93 ? 6.579 3.990 -6.017 1.00 92.62 93 ARG A CA 1
ATOM 755 C C . ARG A 1 93 ? 5.528 3.335 -6.919 1.00 92.62 93 ARG A C 1
ATOM 757 O O . ARG A 1 93 ? 4.380 3.196 -6.508 1.00 92.62 93 ARG A O 1
ATOM 764 N N . LEU A 1 94 ? 5.897 2.936 -8.138 1.00 92.62 94 LEU A N 1
ATOM 765 C CA . LEU A 1 94 ? 4.970 2.288 -9.077 1.00 92.62 94 LEU A CA 1
ATOM 766 C C . LEU A 1 94 ? 4.526 0.910 -8.579 1.00 92.62 94 LEU A C 1
ATOM 768 O O . LEU A 1 94 ? 3.348 0.579 -8.685 1.00 92.62 94 LEU A O 1
ATOM 772 N N . THR A 1 95 ? 5.448 0.138 -8.000 1.00 94.56 95 THR A N 1
ATOM 773 C CA . THR A 1 95 ? 5.158 -1.177 -7.411 1.00 94.56 95 THR A CA 1
ATOM 774 C C . THR A 1 95 ? 4.153 -1.038 -6.277 1.00 94.56 95 THR A C 1
ATOM 776 O O . THR A 1 95 ? 3.188 -1.795 -6.215 1.00 94.56 95 THR A O 1
ATOM 779 N N . TYR A 1 96 ? 4.352 -0.046 -5.407 1.00 95.19 96 TYR A N 1
ATOM 780 C CA . TYR A 1 96 ? 3.415 0.263 -4.341 1.00 95.19 96 TYR A CA 1
ATOM 781 C C . TYR A 1 96 ? 2.046 0.676 -4.891 1.00 95.19 96 TYR A C 1
ATOM 783 O O . TYR A 1 96 ? 1.056 0.009 -4.611 1.00 95.19 96 TYR A O 1
ATOM 791 N N . GLY A 1 97 ? 1.990 1.717 -5.728 1.00 94.19 97 GLY A N 1
ATOM 792 C CA . GLY A 1 97 ? 0.726 2.271 -6.216 1.00 94.19 97 GLY A CA 1
ATOM 793 C C . GLY A 1 97 ? -0.106 1.260 -7.007 1.00 94.19 97 GLY A C 1
ATOM 794 O O . GLY A 1 97 ? -1.275 1.042 -6.698 1.00 94.19 97 GLY A O 1
ATOM 795 N N . HIS A 1 98 ? 0.496 0.582 -7.989 1.00 95.12 98 HIS A N 1
ATOM 796 C CA . HIS A 1 98 ? -0.219 -0.425 -8.776 1.00 95.12 98 HIS A CA 1
ATOM 797 C C . HIS A 1 98 ? -0.497 -1.705 -7.985 1.00 95.12 98 HIS A C 1
ATOM 799 O O . HIS A 1 98 ? -1.550 -2.310 -8.177 1.00 95.12 98 HIS A O 1
ATOM 805 N N . GLY A 1 99 ? 0.415 -2.111 -7.098 1.00 95.88 99 GLY A N 1
ATOM 806 C CA . GLY A 1 99 ? 0.242 -3.297 -6.266 1.00 95.88 99 GLY A CA 1
ATOM 807 C C . GLY A 1 99 ? -0.889 -3.141 -5.255 1.00 95.88 99 GLY A C 1
ATOM 808 O O . GLY A 1 99 ? -1.760 -4.002 -5.188 1.00 95.88 99 GLY A O 1
ATOM 809 N N . VAL A 1 100 ? -0.917 -2.033 -4.512 1.00 95.75 100 VAL A N 1
ATOM 810 C CA . VAL A 1 100 ? -1.986 -1.741 -3.550 1.00 95.75 100 VAL A CA 1
ATOM 811 C C . VAL A 1 100 ? -3.317 -1.558 -4.272 1.00 95.75 100 VAL A C 1
ATOM 813 O O . VAL A 1 100 ? -4.291 -2.190 -3.882 1.00 95.75 100 VAL A O 1
ATOM 816 N N . MET A 1 101 ? -3.364 -0.787 -5.365 1.00 95.25 101 MET A N 1
ATOM 817 C CA . MET A 1 101 ? -4.603 -0.598 -6.131 1.00 95.25 101 MET A CA 1
ATOM 818 C C . MET A 1 101 ? -5.184 -1.931 -6.628 1.00 95.25 101 MET A C 1
ATOM 820 O O . MET A 1 101 ? -6.378 -2.184 -6.480 1.00 95.25 101 MET A O 1
ATOM 824 N N . HIS A 1 102 ? -4.340 -2.803 -7.190 1.00 95.69 102 HIS A N 1
ATOM 825 C CA . HIS A 1 102 ? -4.771 -4.125 -7.642 1.00 95.69 102 HIS A CA 1
ATOM 826 C C . HIS A 1 102 ? -5.243 -4.991 -6.471 1.00 95.69 102 HIS A C 1
ATOM 828 O O . HIS A 1 102 ? -6.293 -5.619 -6.558 1.00 95.69 102 HIS A O 1
ATOM 834 N N . LEU A 1 103 ? -4.508 -5.008 -5.357 1.00 95.94 103 LEU A N 1
ATOM 835 C CA . LEU A 1 103 ? -4.892 -5.775 -4.177 1.00 95.94 103 LEU A CA 1
ATOM 836 C C . LEU A 1 103 ? -6.244 -5.323 -3.614 1.00 95.94 103 LEU A C 1
ATOM 838 O O . LEU A 1 103 ? -7.091 -6.168 -3.352 1.00 95.94 103 LEU A O 1
ATOM 842 N N . LEU A 1 104 ? -6.469 -4.017 -3.463 1.00 94.69 104 LEU A N 1
ATOM 843 C CA . LEU A 1 104 ? -7.734 -3.482 -2.954 1.00 94.69 104 LEU A CA 1
ATOM 844 C C . LEU A 1 104 ? -8.904 -3.789 -3.896 1.00 94.69 104 LEU A C 1
ATOM 846 O O . LEU A 1 104 ? -9.961 -4.203 -3.427 1.00 94.69 104 LEU A O 1
ATOM 850 N N . SER A 1 105 ? -8.695 -3.687 -5.213 1.00 93.38 105 SER A N 1
ATOM 851 C CA . SER A 1 105 ? -9.676 -4.124 -6.216 1.00 93.38 105 SER A CA 1
ATOM 852 C C . SER A 1 105 ? -10.047 -5.597 -6.044 1.00 93.38 105 SER A C 1
ATOM 854 O O . SER A 1 105 ? -11.230 -5.921 -5.998 1.00 93.38 105 SER A O 1
ATOM 856 N N . GLN A 1 106 ? -9.059 -6.474 -5.855 1.00 92.81 106 GLN A N 1
ATOM 857 C CA . GLN A 1 106 ? -9.289 -7.902 -5.636 1.00 92.81 106 GLN A CA 1
ATOM 858 C C . GLN A 1 106 ? -9.999 -8.201 -4.310 1.00 92.81 106 GLN A C 1
ATOM 860 O O . GLN A 1 106 ? -10.889 -9.040 -4.274 1.00 92.81 106 GLN A O 1
ATOM 865 N N . LEU A 1 107 ? -9.635 -7.514 -3.224 1.00 92.44 107 LEU A N 1
ATOM 866 C CA . LEU A 1 107 ? -10.294 -7.686 -1.926 1.00 92.44 107 LEU A CA 1
ATOM 867 C C . LEU A 1 107 ? -11.738 -7.182 -1.934 1.00 92.44 107 LEU A C 1
ATOM 869 O O . LEU A 1 107 ? -12.570 -7.720 -1.212 1.00 92.44 107 LEU A O 1
ATOM 873 N N . ASN A 1 108 ? -12.029 -6.159 -2.733 1.00 91.38 108 ASN A N 1
ATOM 874 C CA . ASN A 1 108 ? -13.385 -5.675 -2.940 1.00 91.38 108 ASN A CA 1
ATOM 875 C C . ASN A 1 108 ? -14.221 -6.647 -3.784 1.00 91.38 108 ASN A C 1
ATOM 877 O O . ASN A 1 108 ? -15.377 -6.882 -3.467 1.00 91.38 108 ASN A O 1
ATOM 881 N N . GLU A 1 109 ? -13.642 -7.237 -4.834 1.00 90.31 109 GLU A N 1
ATOM 882 C CA . GLU A 1 109 ? -14.297 -8.298 -5.617 1.00 90.31 109 GLU A CA 1
ATOM 883 C C . GLU A 1 109 ? -14.575 -9.559 -4.781 1.00 90.31 109 GLU A C 1
ATOM 885 O O . GLU A 1 109 ? -15.578 -10.231 -5.006 1.00 90.31 109 GLU A O 1
ATOM 890 N N . ASP A 1 110 ? -13.706 -9.859 -3.811 1.00 89.81 110 ASP A N 1
ATOM 891 C CA . ASP A 1 110 ? -13.834 -10.994 -2.890 1.00 89.81 110 ASP A CA 1
ATOM 892 C C . ASP A 1 110 ? -14.693 -10.676 -1.635 1.00 89.81 110 ASP A C 1
ATOM 894 O O . ASP A 1 110 ? -14.704 -11.471 -0.693 1.00 89.81 110 ASP A O 1
ATOM 898 N N . ASP A 1 111 ? -15.371 -9.518 -1.577 1.00 87.44 111 ASP A N 1
ATOM 899 C CA . ASP A 1 111 ? -16.189 -9.045 -0.439 1.00 87.44 111 ASP A CA 1
ATOM 900 C C . ASP A 1 111 ? -15.445 -9.000 0.923 1.00 87.44 111 ASP A C 1
ATOM 902 O O . ASP A 1 111 ? -16.046 -9.097 1.997 1.00 87.44 111 ASP A O 1
ATOM 906 N N . VAL A 1 112 ? -14.115 -8.845 0.914 1.00 88.38 112 VAL A N 1
ATOM 907 C CA . VAL A 1 112 ? -13.287 -8.730 2.135 1.00 88.38 112 VAL A CA 1
ATOM 908 C C . VAL A 1 112 ? -13.319 -7.317 2.714 1.00 88.38 112 VAL A C 1
ATOM 910 O O . VAL A 1 112 ? -13.201 -7.131 3.929 1.00 88.38 112 VAL A O 1
ATOM 913 N N . ILE A 1 113 ? -13.445 -6.322 1.839 1.00 87.88 113 ILE A N 1
ATOM 914 C CA . ILE A 1 113 ? -13.557 -4.905 2.183 1.00 87.88 113 ILE A CA 1
ATOM 915 C C . ILE A 1 113 ? -14.812 -4.329 1.519 1.00 87.88 113 ILE A C 1
ATOM 917 O O . ILE A 1 113 ? -15.205 -4.776 0.447 1.00 87.88 113 ILE A O 1
ATOM 921 N N . SER A 1 114 ? -15.438 -3.326 2.139 1.00 83.44 114 SER A N 1
ATOM 922 C CA . SER A 1 114 ? -16.648 -2.694 1.594 1.00 83.44 114 SER A CA 1
ATOM 923 C C . SER A 1 114 ? -16.397 -2.016 0.236 1.00 83.44 114 SER A C 1
ATOM 925 O O . SER A 1 114 ? -15.373 -1.358 0.037 1.00 83.44 114 SER A O 1
ATOM 927 N N . SER A 1 115 ? -17.378 -2.040 -0.669 1.00 82.25 115 SER A N 1
ATOM 928 C CA . SER A 1 115 ? -17.333 -1.293 -1.938 1.00 82.25 115 SER A CA 1
ATOM 929 C C . SER A 1 115 ? -17.202 0.215 -1.760 1.00 82.25 115 SER A C 1
ATOM 931 O O . SER A 1 115 ? -16.638 0.905 -2.616 1.00 82.25 115 SER A O 1
ATOM 933 N N . SER A 1 116 ? -17.655 0.742 -0.623 1.00 82.06 116 SER A N 1
ATOM 934 C CA . SER A 1 116 ? -17.463 2.149 -0.282 1.00 82.06 116 SER A CA 1
ATOM 935 C C . SER A 1 116 ? -15.996 2.507 -0.038 1.00 82.06 116 SER A C 1
ATOM 937 O O . SER A 1 116 ? -15.626 3.672 -0.146 1.00 82.06 116 SER A O 1
ATOM 939 N N . THR A 1 117 ? -15.117 1.524 0.185 1.00 84.56 117 THR A N 1
ATOM 940 C CA . THR A 1 117 ? -13.671 1.756 0.319 1.00 84.56 117 THR A CA 1
ATOM 941 C C . THR A 1 117 ? -13.033 2.351 -0.930 1.00 84.56 117 THR A C 1
ATOM 943 O O . THR A 1 117 ? -12.034 3.064 -0.810 1.00 84.56 117 THR A O 1
ATOM 946 N N . SER A 1 118 ? -13.635 2.139 -2.106 1.00 86.25 118 SER A N 1
ATOM 947 C CA . SER A 1 118 ? -13.128 2.619 -3.397 1.00 86.25 118 SER A CA 1
ATOM 948 C C . SER A 1 118 ? -12.856 4.125 -3.434 1.00 86.25 118 SER A C 1
ATOM 950 O O . SER A 1 118 ? -11.875 4.559 -4.038 1.00 86.25 118 SER A O 1
ATOM 952 N N . MET A 1 119 ? -13.632 4.936 -2.704 1.00 86.06 119 MET A N 1
ATOM 953 C CA . MET A 1 119 ? -13.422 6.390 -2.634 1.00 86.06 119 MET A CA 1
ATOM 954 C C . MET A 1 119 ? -12.095 6.797 -1.961 1.00 86.06 119 MET A C 1
ATOM 956 O O . MET A 1 119 ? -11.672 7.951 -2.062 1.00 86.06 119 MET A O 1
ATOM 960 N N . HIS A 1 120 ? -11.440 5.870 -1.255 1.00 87.69 120 HIS A N 1
ATOM 961 C CA . HIS A 1 120 ? -10.173 6.091 -0.560 1.00 87.69 120 HIS A CA 1
ATOM 962 C C . HIS A 1 120 ? -8.964 5.506 -1.298 1.00 87.69 120 HIS A C 1
ATOM 964 O O . HIS A 1 120 ? -7.838 5.776 -0.887 1.00 87.69 120 HIS A O 1
ATOM 970 N N . TRP A 1 121 ? -9.144 4.745 -2.381 1.00 89.38 121 TRP A N 1
ATOM 971 C CA . TRP A 1 121 ? -8.032 4.037 -3.031 1.00 89.38 121 TRP A CA 1
ATOM 972 C C . TRP A 1 121 ? -7.016 4.977 -3.683 1.00 89.38 121 TRP A C 1
ATOM 974 O O . TRP A 1 121 ? -5.811 4.769 -3.551 1.00 89.38 121 TRP A O 1
ATOM 984 N N . ASP A 1 122 ? -7.479 6.059 -4.314 1.00 86.69 122 ASP A N 1
ATOM 985 C CA . ASP A 1 122 ? -6.589 7.103 -4.843 1.00 86.69 122 ASP A CA 1
ATOM 986 C C . ASP A 1 122 ? -5.731 7.721 -3.726 1.00 86.69 122 ASP A C 1
ATOM 988 O O . ASP A 1 122 ? -4.532 7.939 -3.885 1.00 86.69 122 ASP A O 1
ATOM 992 N N . ARG A 1 123 ? -6.310 7.907 -2.532 1.00 85.31 123 ARG A N 1
ATOM 993 C CA . ARG A 1 123 ? -5.569 8.399 -1.361 1.00 85.31 123 ARG A CA 1
ATOM 994 C C . ARG A 1 123 ? -4.566 7.373 -0.849 1.00 85.31 123 AR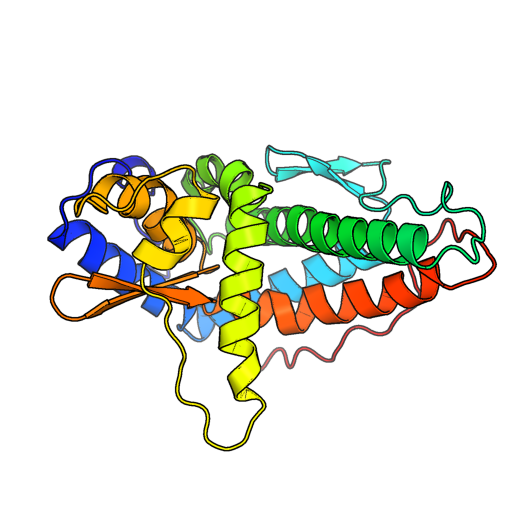G A C 1
ATOM 996 O O . ARG A 1 123 ? -3.435 7.746 -0.569 1.00 85.31 123 ARG A O 1
ATOM 1003 N N . ALA A 1 124 ? -4.971 6.108 -0.773 1.00 87.06 124 ALA A N 1
ATOM 1004 C CA . ALA A 1 124 ? -4.145 4.992 -0.317 1.00 87.06 124 ALA A CA 1
ATOM 1005 C C . ALA A 1 124 ? -2.970 4.661 -1.252 1.00 87.06 124 ALA A C 1
ATOM 1007 O O . ALA A 1 124 ? -2.117 3.854 -0.905 1.00 87.06 124 ALA A O 1
ATOM 1008 N N . THR A 1 125 ? -2.942 5.246 -2.452 1.00 89.06 125 THR A N 1
ATOM 1009 C CA . THR A 1 125 ? -1.910 4.996 -3.469 1.00 89.06 125 THR A CA 1
ATOM 1010 C C . THR A 1 125 ? -1.193 6.268 -3.921 1.00 89.06 125 THR A C 1
ATOM 1012 O O . THR A 1 125 ? -0.360 6.227 -4.833 1.00 89.06 125 THR A O 1
ATOM 1015 N N . ASN A 1 126 ? -1.479 7.408 -3.281 1.00 87.56 126 ASN A N 1
ATOM 1016 C CA . ASN A 1 126 ? -0.842 8.672 -3.619 1.00 87.56 126 ASN A CA 1
ATOM 1017 C C . ASN A 1 126 ? 0.584 8.777 -3.050 1.00 87.56 126 ASN A C 1
ATOM 1019 O O . ASN A 1 126 ? 1.051 7.961 -2.259 1.00 87.56 126 ASN A O 1
ATOM 1023 N N . LEU A 1 127 ? 1.298 9.823 -3.474 1.00 84.69 127 LEU A N 1
ATOM 1024 C CA . LEU A 1 127 ? 2.690 10.032 -3.076 1.00 84.69 127 LEU A CA 1
ATOM 1025 C C . LEU A 1 127 ? 2.855 10.326 -1.575 1.00 84.69 127 LEU A C 1
ATOM 1027 O O . LEU A 1 127 ? 3.817 9.850 -0.981 1.00 84.69 127 LEU A O 1
ATOM 1031 N N . ALA A 1 128 ? 1.955 11.116 -0.985 1.00 85.12 128 ALA A N 1
ATOM 1032 C CA . ALA A 1 128 ? 2.042 11.509 0.422 1.00 85.12 128 ALA A CA 1
ATOM 1033 C C . ALA A 1 128 ? 1.894 10.294 1.345 1.00 85.12 128 ALA A C 1
ATOM 1035 O O . ALA A 1 128 ? 2.660 10.119 2.291 1.00 85.12 128 ALA A O 1
ATOM 1036 N N . GLU A 1 129 ? 0.938 9.426 1.024 1.00 86.25 129 GLU A N 1
ATOM 1037 C CA . GLU A 1 129 ? 0.718 8.172 1.725 1.00 86.25 129 GLU A CA 1
ATOM 1038 C C . GLU A 1 129 ? 1.923 7.242 1.557 1.00 86.25 129 GLU A C 1
ATOM 1040 O O . GLU A 1 129 ? 2.453 6.776 2.563 1.00 86.25 129 GLU A O 1
ATOM 1045 N N . TYR A 1 130 ? 2.427 7.062 0.330 1.00 89.69 130 TYR A N 1
ATOM 1046 C CA . TYR A 1 130 ? 3.603 6.224 0.093 1.00 89.69 130 TYR A CA 1
ATOM 1047 C C . TYR A 1 130 ? 4.798 6.669 0.951 1.00 89.69 130 TYR A C 1
ATOM 1049 O O . TYR A 1 130 ? 5.437 5.841 1.596 1.00 89.69 130 TYR A O 1
ATOM 1057 N N . GLN A 1 131 ? 5.061 7.978 1.030 1.00 88.44 131 GLN A N 1
ATOM 1058 C CA . GLN A 1 131 ? 6.136 8.530 1.862 1.00 88.44 131 GLN A CA 1
ATOM 1059 C C . GLN A 1 131 ? 5.911 8.277 3.359 1.00 88.44 131 GLN A C 1
ATOM 1061 O O . GLN A 1 131 ? 6.841 7.868 4.056 1.00 88.44 131 GLN A O 1
ATOM 1066 N N . ALA A 1 132 ? 4.690 8.477 3.863 1.00 87.56 132 ALA A N 1
ATOM 1067 C CA . ALA A 1 132 ? 4.354 8.166 5.252 1.00 87.56 132 ALA A CA 1
ATOM 1068 C C . ALA A 1 132 ? 4.548 6.667 5.553 1.00 87.56 132 ALA A C 1
ATOM 1070 O O . ALA A 1 132 ? 5.138 6.297 6.573 1.00 87.56 132 ALA A O 1
ATOM 1071 N N . THR A 1 133 ? 4.126 5.804 4.629 1.00 87.50 133 THR A N 1
ATOM 1072 C CA . THR A 1 133 ? 4.292 4.353 4.711 1.00 87.50 133 THR A CA 1
ATOM 1073 C C . THR A 1 133 ? 5.759 3.928 4.659 1.00 87.50 133 THR A C 1
ATOM 1075 O O . THR A 1 133 ? 6.154 3.063 5.439 1.00 87.50 133 THR A O 1
ATOM 1078 N N . GLU A 1 134 ? 6.615 4.567 3.858 1.00 87.69 134 GLU A N 1
ATOM 1079 C CA . GLU A 1 134 ? 8.065 4.317 3.877 1.00 87.69 134 GLU A CA 1
ATOM 1080 C C . GLU A 1 134 ? 8.688 4.606 5.254 1.00 87.69 134 GLU A C 1
ATOM 1082 O O . GLU A 1 134 ? 9.523 3.833 5.734 1.00 87.69 134 GLU A O 1
ATOM 1087 N N . VAL A 1 135 ? 8.255 5.668 5.941 1.00 86.56 135 VAL A N 1
ATOM 1088 C CA . VAL A 1 135 ? 8.727 5.973 7.304 1.00 86.56 135 VAL A CA 1
ATOM 1089 C C . VAL A 1 135 ? 8.227 4.933 8.311 1.00 86.56 135 VAL A C 1
ATOM 1091 O O . VAL A 1 135 ? 9.008 4.460 9.146 1.00 86.56 135 VAL A O 1
ATOM 1094 N N . LEU A 1 136 ? 6.954 4.533 8.216 1.00 85.81 136 LEU A N 1
ATOM 1095 C CA . LEU A 1 136 ? 6.374 3.474 9.049 1.00 85.81 136 LEU A CA 1
ATOM 1096 C C . LEU A 1 136 ? 7.097 2.134 8.836 1.00 85.81 136 LEU A C 1
ATOM 1098 O O . LEU A 1 136 ? 7.390 1.432 9.808 1.00 85.81 136 LEU A O 1
ATOM 1102 N N . LEU A 1 137 ? 7.447 1.793 7.593 1.00 81.50 137 LEU A N 1
ATOM 1103 C CA . LEU A 1 137 ? 8.234 0.607 7.252 1.00 81.50 137 LEU A CA 1
ATOM 1104 C C . LEU A 1 137 ? 9.649 0.676 7.795 1.00 81.50 137 LEU A C 1
ATOM 1106 O O . LEU A 1 137 ? 10.090 -0.276 8.426 1.00 81.50 137 LEU A O 1
ATOM 1110 N N . GLY A 1 138 ? 10.359 1.790 7.603 1.00 76.81 138 GLY A N 1
ATOM 1111 C CA . GLY A 1 138 ? 11.727 1.949 8.099 1.00 76.81 138 GLY A CA 1
ATOM 1112 C C . GLY A 1 138 ? 11.831 1.803 9.621 1.00 76.81 138 GLY A C 1
ATOM 1113 O O . GLY A 1 138 ? 12.881 1.432 10.145 1.00 76.81 138 GLY A O 1
ATOM 1114 N N . LYS A 1 139 ? 10.739 2.061 10.346 1.00 70.88 139 LYS A N 1
ATOM 1115 C CA . LYS A 1 139 ? 10.615 1.789 11.783 1.00 70.88 139 LYS A CA 1
ATOM 1116 C C . LYS A 1 139 ? 10.238 0.334 12.047 1.00 70.88 139 LYS A C 1
ATOM 1118 O O . LYS A 1 139 ? 10.917 -0.324 12.830 1.00 70.88 139 LYS A O 1
ATOM 1123 N N . SER A 1 140 ? 9.244 -0.182 11.325 1.00 65.62 140 SER A N 1
ATOM 1124 C CA . SER A 1 140 ? 8.767 -1.565 11.446 1.00 65.62 140 SER A CA 1
ATOM 1125 C C . SER A 1 140 ? 9.846 -2.602 11.108 1.00 65.62 140 SER A C 1
ATOM 1127 O O . SER A 1 140 ? 9.915 -3.630 11.767 1.00 65.62 140 SER A O 1
ATOM 1129 N N . LEU A 1 141 ? 10.731 -2.328 10.145 1.00 58.31 141 LEU A N 1
ATOM 1130 C CA . LEU A 1 141 ? 11.840 -3.197 9.731 1.00 58.31 141 LEU A CA 1
ATOM 1131 C C . LEU A 1 141 ? 13.012 -3.209 10.721 1.00 58.31 141 LEU A C 1
ATOM 1133 O O . LEU A 1 141 ? 13.812 -4.141 10.687 1.00 58.31 141 LEU A O 1
ATOM 1137 N N . ARG A 1 142 ? 13.080 -2.265 11.676 1.00 54.41 142 ARG A N 1
ATOM 1138 C CA . ARG A 1 142 ? 14.017 -2.383 12.810 1.00 54.41 142 ARG A CA 1
ATOM 1139 C C . ARG A 1 142 ? 13.701 -3.596 13.699 1.00 54.41 142 ARG A C 1
ATOM 1141 O O . ARG A 1 142 ? 14.540 -3.951 14.509 1.00 54.41 142 ARG A O 1
ATOM 1148 N N . LYS A 1 143 ? 12.555 -4.280 13.513 1.00 47.28 143 LYS A N 1
ATOM 1149 C CA . LYS A 1 143 ? 12.254 -5.613 14.087 1.00 47.28 143 LYS A CA 1
ATOM 1150 C C . LYS A 1 143 ? 13.169 -6.744 13.606 1.00 47.28 143 LYS A C 1
ATOM 1152 O O . LYS A 1 143 ? 13.148 -7.801 14.229 1.00 47.28 143 LYS A O 1
ATOM 1157 N N . LEU A 1 144 ? 13.930 -6.570 12.522 1.00 43.06 144 LEU A N 1
ATOM 1158 C CA . LEU A 1 144 ? 14.923 -7.571 12.112 1.00 43.06 144 LEU A CA 1
ATOM 1159 C C . LEU A 1 144 ? 16.161 -7.576 13.030 1.00 43.06 144 LEU A C 1
ATOM 1161 O O . LEU A 1 144 ? 16.943 -8.522 12.963 1.00 43.06 144 LEU A O 1
ATOM 1165 N N . ASP A 1 145 ? 16.303 -6.586 13.923 1.00 46.94 145 ASP A N 1
ATOM 1166 C CA . ASP A 1 145 ? 17.246 -6.643 15.042 1.00 46.94 145 ASP A CA 1
ATOM 1167 C C . ASP A 1 145 ? 16.659 -7.459 16.213 1.00 46.94 145 ASP A C 1
ATOM 1169 O O . ASP A 1 145 ? 15.564 -7.142 16.705 1.00 46.94 145 ASP A O 1
ATOM 1173 N N . PRO A 1 146 ? 17.378 -8.479 16.724 1.00 38.66 146 PRO A N 1
ATOM 1174 C CA . PRO A 1 146 ? 16.966 -9.225 17.909 1.00 38.66 146 PRO A CA 1
ATOM 1175 C C . PRO A 1 146 ? 16.785 -8.287 19.116 1.00 38.66 146 PRO A C 1
ATOM 1177 O O . PRO A 1 146 ? 17.754 -7.779 19.673 1.00 38.66 146 PRO A O 1
ATOM 1180 N N . GLY A 1 147 ? 15.533 -8.055 19.531 1.00 44.66 147 GLY A N 1
ATOM 1181 C CA . GLY A 1 147 ? 15.182 -7.241 20.707 1.00 44.66 147 GLY A CA 1
ATOM 1182 C C . GLY A 1 147 ? 14.398 -5.954 20.423 1.00 44.66 147 GLY A C 1
ATOM 1183 O O . GLY A 1 147 ? 13.981 -5.276 21.365 1.00 44.66 147 GLY A O 1
ATOM 1184 N N . ALA A 1 148 ? 14.143 -5.612 19.159 1.00 50.34 148 ALA A N 1
ATOM 1185 C CA . ALA A 1 148 ? 13.345 -4.436 18.827 1.00 50.34 148 ALA A CA 1
ATOM 1186 C C . ALA A 1 148 ? 11.848 -4.645 19.144 1.00 50.34 148 ALA A C 1
ATOM 1188 O O . ALA A 1 148 ? 11.182 -5.534 18.609 1.00 50.34 148 ALA A O 1
ATOM 1189 N N . ARG A 1 149 ? 11.305 -3.801 20.034 1.00 54.22 149 ARG A N 1
ATOM 1190 C CA . ARG A 1 149 ? 9.866 -3.745 20.348 1.00 54.22 149 ARG A CA 1
ATOM 1191 C C . ARG A 1 149 ? 9.066 -3.263 19.136 1.00 54.22 149 ARG A C 1
ATOM 1193 O O . ARG A 1 149 ? 9.602 -2.583 18.265 1.00 54.22 149 ARG A O 1
ATOM 1200 N N . GLU A 1 150 ? 7.771 -3.583 19.103 1.00 56.06 150 GLU A N 1
ATOM 1201 C CA . GLU A 1 150 ? 6.850 -3.023 18.109 1.00 56.06 150 GLU A CA 1
ATOM 1202 C C . GLU A 1 150 ? 6.950 -1.493 18.099 1.00 56.06 150 GLU A C 1
ATOM 1204 O O . GLU A 1 150 ? 6.665 -0.842 19.103 1.00 56.06 150 GLU A O 1
ATOM 1209 N N . SER A 1 151 ? 7.403 -0.922 16.983 1.00 66.62 151 SER A N 1
ATOM 1210 C CA . SER A 1 151 ? 7.587 0.518 16.863 1.00 66.62 151 SER A CA 1
ATOM 1211 C C . SER A 1 151 ? 6.336 1.145 16.267 1.00 66.62 151 SER A C 1
ATOM 1213 O O . SER A 1 151 ? 6.073 1.004 15.071 1.00 66.62 151 SER A O 1
ATOM 1215 N N . TYR A 1 152 ? 5.585 1.844 17.103 1.00 79.25 152 TYR A N 1
ATOM 1216 C CA . TYR A 1 152 ? 4.574 2.779 16.643 1.00 79.25 152 TYR A CA 1
ATOM 1217 C C . TYR A 1 152 ? 5.214 4.149 16.401 1.00 79.25 152 TYR A C 1
ATOM 1219 O O . TYR A 1 152 ? 6.219 4.499 17.027 1.00 79.25 152 TYR A O 1
ATOM 1227 N N . LEU A 1 153 ? 4.634 4.916 15.485 1.00 84.00 153 LEU A N 1
ATOM 1228 C CA . LEU A 1 153 ? 4.904 6.336 15.316 1.00 84.00 153 LEU A CA 1
ATOM 1229 C C . LEU A 1 153 ? 3.751 7.135 15.891 1.00 84.00 153 LEU A C 1
ATOM 1231 O O . LEU A 1 153 ? 2.590 6.797 15.673 1.00 84.00 153 LEU A O 1
ATOM 1235 N N . ASN A 1 154 ? 4.072 8.216 16.588 1.00 85.38 154 ASN A N 1
ATOM 1236 C CA . ASN A 1 154 ? 3.052 9.176 16.972 1.00 85.38 154 ASN A CA 1
ATOM 1237 C C . ASN A 1 154 ? 2.498 9.831 15.703 1.00 85.38 154 ASN A C 1
ATOM 1239 O O . ASN A 1 154 ? 3.259 10.154 14.789 1.00 85.38 154 ASN A O 1
ATOM 1243 N N . LEU A 1 155 ? 1.185 10.052 15.655 1.00 83.94 155 LEU A N 1
ATOM 1244 C CA . LEU A 1 155 ? 0.516 10.675 14.512 1.00 83.94 155 LEU A CA 1
ATOM 1245 C C . LEU A 1 155 ? 1.134 12.036 14.151 1.00 83.94 155 LEU A C 1
ATOM 1247 O O . LEU A 1 155 ? 1.282 12.343 12.971 1.00 83.94 155 LEU A O 1
ATOM 1251 N N . ASP A 1 156 ? 1.605 12.785 15.149 1.00 83.00 156 ASP A N 1
ATOM 1252 C CA . ASP A 1 156 ? 2.329 14.052 14.980 1.00 83.00 156 ASP A CA 1
ATOM 1253 C C . ASP A 1 156 ? 3.552 13.940 14.062 1.00 83.00 156 ASP A C 1
ATOM 1255 O O . ASP A 1 156 ? 3.882 14.870 13.329 1.00 83.00 156 ASP A O 1
ATOM 1259 N N . GLN A 1 157 ? 4.206 12.777 14.048 1.00 82.94 157 GLN A N 1
ATOM 1260 C CA . GLN A 1 157 ? 5.365 12.505 13.196 1.00 82.94 157 GLN A CA 1
ATOM 1261 C C . GLN A 1 157 ? 4.970 12.269 11.732 1.00 82.94 157 GLN A C 1
ATOM 1263 O O . GLN A 1 157 ? 5.832 12.318 10.856 1.00 82.94 157 GLN A O 1
ATOM 1268 N N . LEU A 1 158 ? 3.685 12.016 11.464 1.00 83.00 158 LEU A N 1
ATOM 1269 C CA . LEU A 1 158 ? 3.139 11.819 10.124 1.00 83.00 158 LEU A CA 1
ATOM 1270 C C . LEU A 1 158 ? 2.496 13.095 9.552 1.00 83.00 158 LEU A C 1
ATOM 1272 O O . LEU A 1 158 ? 2.385 13.215 8.333 1.00 83.00 158 LEU A O 1
ATOM 1276 N N . LEU A 1 159 ? 2.119 14.066 10.397 1.00 83.12 159 LEU A N 1
ATOM 1277 C CA . LEU A 1 159 ? 1.474 15.324 9.978 1.00 83.12 159 LEU A CA 1
ATOM 1278 C C . LEU A 1 159 ? 2.205 16.059 8.837 1.00 83.12 159 LEU A C 1
ATOM 1280 O O . LEU A 1 159 ? 1.523 16.477 7.893 1.00 83.12 159 LEU A O 1
ATOM 1284 N N . PRO A 1 160 ? 3.554 16.174 8.836 1.00 84.50 160 PRO A N 1
ATOM 1285 C CA . PRO A 1 160 ? 4.262 16.902 7.783 1.00 84.50 160 PRO A CA 1
ATOM 1286 C C . PRO A 1 160 ? 4.079 16.303 6.383 1.00 84.50 160 PRO A C 1
ATOM 1288 O O . PRO A 1 160 ? 4.024 17.051 5.409 1.00 84.50 160 PRO A O 1
ATOM 1291 N N . PHE A 1 161 ? 3.926 14.977 6.264 1.00 83.56 161 PHE A N 1
ATOM 1292 C CA . PHE A 1 161 ? 3.701 14.307 4.973 1.00 83.56 161 PHE A CA 1
ATOM 1293 C C . PHE A 1 161 ? 2.348 14.669 4.360 1.00 83.56 161 PHE A C 1
ATOM 1295 O O . PHE A 1 161 ? 2.181 14.640 3.143 1.00 83.56 161 PHE A O 1
ATOM 1302 N N . PHE A 1 162 ? 1.393 15.057 5.203 1.00 82.25 162 PHE A N 1
ATOM 1303 C CA . PHE A 1 162 ? 0.048 15.447 4.799 1.00 82.25 162 PHE A CA 1
ATOM 1304 C C . PHE A 1 162 ? -0.145 16.967 4.735 1.00 82.25 162 PHE A C 1
ATOM 1306 O O . PHE A 1 162 ? -1.259 17.422 4.478 1.00 82.25 162 PHE A O 1
ATOM 1313 N N . GLY A 1 163 ? 0.916 17.753 4.958 1.00 79.88 163 GLY A N 1
ATOM 1314 C CA . GLY A 1 163 ? 0.861 19.217 4.951 1.00 79.88 163 GLY A CA 1
ATOM 1315 C C . GLY A 1 163 ? 0.178 19.828 6.179 1.00 79.88 163 GLY A C 1
ATOM 1316 O O . GLY A 1 163 ? -0.303 20.956 6.098 1.00 79.88 163 GLY A O 1
ATOM 1317 N N . TYR A 1 164 ? 0.119 19.100 7.299 1.00 80.25 164 TYR A N 1
ATOM 1318 C CA . TYR A 1 164 ? -0.438 19.590 8.562 1.00 80.25 164 TYR A CA 1
ATOM 1319 C C . TYR A 1 164 ? 0.676 20.038 9.514 1.00 80.25 164 TYR A C 1
ATOM 1321 O O . TYR A 1 164 ? 1.757 19.446 9.559 1.00 80.25 164 TYR A O 1
ATOM 1329 N N . VAL A 1 165 ? 0.395 21.085 10.292 1.00 76.94 165 VAL A N 1
ATOM 1330 C CA . VAL A 1 165 ? 1.272 21.570 11.364 1.00 76.94 165 VAL A CA 1
ATOM 1331 C C . VAL A 1 165 ? 0.826 20.925 12.680 1.00 76.94 165 VAL A C 1
ATOM 1333 O O . VAL A 1 165 ? -0.379 20.858 12.916 1.00 76.94 165 VAL A O 1
ATOM 1336 N N . PRO A 1 166 ? 1.745 20.463 13.546 1.00 71.31 166 PRO A N 1
ATOM 1337 C CA . PRO A 1 166 ? 1.386 20.021 14.890 1.00 71.31 166 PRO A CA 1
ATOM 1338 C C . PRO A 1 166 ? 0.832 21.200 15.705 1.00 71.31 166 PRO A C 1
ATOM 1340 O O . PRO A 1 166 ? 1.586 22.065 16.145 1.00 71.31 166 PRO A O 1
ATOM 1343 N N . ASP A 1 167 ? -0.486 21.256 15.883 1.00 70.81 167 ASP A N 1
ATOM 1344 C CA . ASP A 1 167 ? -1.190 22.302 16.643 1.00 70.81 167 ASP A CA 1
ATOM 1345 C C . ASP A 1 167 ? -2.021 21.740 17.815 1.00 70.81 167 ASP A C 1
ATOM 1347 O O . ASP A 1 167 ? -2.751 22.470 18.483 1.00 70.81 167 ASP A O 1
ATOM 1351 N N . GLY A 1 168 ? -1.884 20.439 18.090 1.00 67.00 168 GLY A N 1
ATOM 1352 C CA . GLY A 1 168 ? -2.605 19.729 19.145 1.00 67.00 168 GLY A CA 1
ATOM 1353 C C . GLY A 1 168 ? -3.965 19.160 18.724 1.00 67.00 168 GLY A C 1
ATOM 1354 O O . GLY A 1 168 ? -4.540 18.399 19.500 1.00 67.00 168 GLY A O 1
ATOM 1355 N N . ASN A 1 169 ? -4.468 19.451 17.513 1.00 72.12 169 ASN A N 1
ATOM 1356 C CA . ASN A 1 169 ? -5.693 18.845 16.986 1.00 72.12 169 ASN A CA 1
ATOM 1357 C C . ASN A 1 169 ? -5.400 17.867 15.837 1.00 72.12 169 ASN A C 1
ATOM 1359 O O . ASN A 1 169 ? -5.332 18.233 14.664 1.00 72.12 169 ASN A O 1
ATOM 1363 N N . SER A 1 170 ? -5.279 16.583 16.173 1.00 75.50 170 SER A N 1
ATOM 1364 C CA . SER A 1 170 ? -4.994 15.530 15.192 1.00 75.50 170 SER A CA 1
ATOM 1365 C C . SER A 1 170 ? -6.242 14.908 14.547 1.00 75.50 170 SER A C 1
ATOM 1367 O O . SER A 1 170 ? -6.109 14.081 13.642 1.00 75.50 170 SER A O 1
ATOM 1369 N N . ASP A 1 171 ? -7.451 15.327 14.942 1.00 82.25 171 ASP A N 1
ATOM 1370 C CA . ASP A 1 171 ? -8.723 14.768 14.466 1.00 82.25 171 ASP A CA 1
ATOM 1371 C C . ASP A 1 171 ? -8.896 14.830 12.938 1.00 82.25 171 ASP A C 1
ATOM 1373 O O . ASP A 1 171 ? -9.265 13.806 12.349 1.00 82.25 171 ASP A O 1
ATOM 1377 N N . PRO A 1 172 ? -8.576 15.949 12.249 1.00 82.31 172 PRO A N 1
ATOM 1378 C CA . PRO A 1 172 ? -8.692 16.011 10.796 1.00 82.31 172 PRO A CA 1
ATOM 1379 C C . PRO A 1 172 ? -7.785 15.001 10.096 1.00 82.31 172 PRO A C 1
ATOM 1381 O O . PRO A 1 172 ? -8.184 14.398 9.103 1.00 82.31 172 PRO A O 1
ATOM 1384 N N . VAL A 1 173 ? -6.571 14.783 10.609 1.00 83.38 173 VAL A N 1
ATOM 1385 C CA . VAL A 1 173 ? -5.636 13.812 10.024 1.00 83.38 173 VAL A CA 1
ATOM 1386 C C . VAL A 1 173 ? -6.051 12.389 10.366 1.00 83.38 173 VAL A C 1
ATOM 1388 O O . VAL A 1 173 ? -6.015 11.521 9.492 1.00 83.38 173 VAL A O 1
ATOM 1391 N N . ARG A 1 174 ? -6.512 12.148 11.597 1.00 87.81 174 ARG A N 1
ATOM 1392 C CA . ARG A 1 174 ? -7.063 10.859 12.015 1.00 87.81 174 ARG A CA 1
ATOM 1393 C C . ARG A 1 174 ? -8.193 10.424 11.086 1.00 87.81 174 ARG A C 1
ATOM 1395 O O . ARG A 1 174 ? -8.101 9.355 10.490 1.00 87.81 174 ARG A O 1
ATOM 1402 N N . ASN A 1 175 ? -9.232 11.243 10.949 1.00 86.31 175 ASN A N 1
ATOM 1403 C CA . ASN A 1 175 ? -10.422 10.873 10.184 1.00 86.31 175 ASN A CA 1
ATOM 1404 C C . ASN A 1 175 ? -10.133 10.819 8.677 1.00 86.31 175 ASN A C 1
ATOM 1406 O O . ASN A 1 175 ? -10.656 9.963 7.969 1.00 86.31 175 ASN A O 1
ATOM 1410 N N . ARG A 1 176 ? -9.267 11.705 8.168 1.00 85.44 176 ARG A N 1
ATOM 1411 C CA . ARG A 1 176 ? -8.967 11.769 6.731 1.00 85.44 176 ARG A CA 1
ATOM 1412 C C . ARG A 1 176 ? -7.991 10.698 6.253 1.00 85.44 176 ARG A C 1
ATOM 1414 O O . ARG A 1 176 ? -8.116 10.253 5.111 1.00 85.44 176 ARG A O 1
ATOM 1421 N N . TRP A 1 177 ? -7.016 10.329 7.080 1.00 86.88 177 TRP A N 1
ATOM 1422 C CA . TRP A 1 177 ? -5.904 9.462 6.684 1.00 86.88 177 TRP A CA 1
ATOM 1423 C C . TRP A 1 177 ? -5.836 8.191 7.519 1.00 86.88 177 TRP A C 1
ATOM 1425 O O . TRP A 1 177 ? -5.863 7.105 6.956 1.00 86.88 177 TRP A O 1
ATOM 1435 N N . VAL A 1 178 ? -5.794 8.288 8.849 1.00 89.50 178 VAL A N 1
ATOM 1436 C CA . VAL A 1 178 ? -5.550 7.108 9.698 1.00 89.50 178 VAL A CA 1
ATOM 1437 C C . VAL A 1 178 ? -6.702 6.112 9.625 1.00 89.50 178 VAL A C 1
ATOM 1439 O O . VAL A 1 178 ? -6.473 4.949 9.306 1.00 89.50 178 VAL A O 1
ATOM 1442 N N . VAL A 1 179 ? -7.932 6.555 9.891 1.00 89.94 179 VAL A N 1
ATOM 1443 C CA . VAL A 1 179 ? -9.106 5.672 9.935 1.00 89.94 179 VAL A CA 1
ATOM 1444 C C . VAL A 1 179 ? -9.306 4.952 8.591 1.00 89.94 179 VAL A C 1
ATOM 1446 O O . VAL A 1 179 ? -9.342 3.721 8.604 1.00 89.94 179 VAL A O 1
ATOM 1449 N N . PRO A 1 180 ? -9.316 5.634 7.426 1.00 90.06 180 PRO A N 1
ATOM 1450 C CA . PRO A 1 180 ? -9.409 4.946 6.141 1.00 90.06 180 PRO A CA 1
ATOM 1451 C C . PRO A 1 180 ? -8.294 3.922 5.906 1.00 90.06 180 PRO A C 1
ATOM 1453 O O . PRO A 1 180 ? -8.564 2.819 5.445 1.00 90.06 180 PRO A O 1
ATOM 1456 N N . MET A 1 181 ? -7.046 4.244 6.254 1.00 91.69 181 MET A N 1
ATOM 1457 C CA . MET A 1 181 ? -5.914 3.337 6.031 1.00 91.69 181 MET A CA 1
ATOM 1458 C C . MET A 1 181 ? -5.947 2.105 6.941 1.00 91.69 181 MET A C 1
ATOM 1460 O O . MET A 1 181 ? -5.500 1.031 6.534 1.00 91.69 181 MET A O 1
ATOM 1464 N N . VAL A 1 182 ? -6.502 2.239 8.149 1.00 92.00 182 VAL A N 1
ATOM 1465 C CA . VAL A 1 182 ? -6.764 1.106 9.048 1.00 92.00 182 VAL A CA 1
ATOM 1466 C C . VAL A 1 182 ? -7.883 0.220 8.498 1.00 92.00 182 VAL A C 1
ATOM 1468 O O . VAL A 1 182 ? -7.749 -1.000 8.494 1.00 92.00 182 VAL A O 1
ATOM 1471 N N . HIS A 1 183 ? -8.945 0.814 7.953 1.00 90.88 183 HIS A N 1
ATOM 1472 C CA . HIS A 1 183 ? -10.049 0.089 7.304 1.00 90.88 183 HIS A CA 1
ATOM 1473 C C . HIS A 1 183 ? -9.658 -0.609 6.001 1.00 90.88 183 HIS A C 1
ATOM 1475 O O . HIS A 1 183 ? -10.267 -1.602 5.620 1.00 90.88 183 HIS A O 1
ATOM 1481 N N . LEU A 1 184 ? -8.609 -0.129 5.337 1.00 91.88 184 LEU A N 1
ATOM 1482 C CA . LEU A 1 184 ? -7.974 -0.826 4.219 1.00 91.88 184 LEU A CA 1
ATOM 1483 C C . LEU A 1 184 ? -6.954 -1.879 4.686 1.00 91.88 184 LEU A C 1
ATOM 1485 O O . LEU A 1 184 ? -6.357 -2.550 3.853 1.00 91.88 184 LEU A O 1
ATOM 1489 N N . GLY A 1 185 ? -6.691 -1.999 5.992 1.00 91.81 185 GLY A N 1
ATOM 1490 C CA . GLY A 1 185 ? -5.719 -2.931 6.578 1.00 91.81 185 GLY A CA 1
ATOM 1491 C C . GLY A 1 185 ? -4.251 -2.573 6.320 1.00 91.81 185 GLY A C 1
ATOM 1492 O O . GLY A 1 185 ? -3.341 -3.280 6.773 1.00 91.81 185 GLY A O 1
ATOM 1493 N N . LEU A 1 186 ? -3.999 -1.489 5.583 1.00 93.12 186 LEU A N 1
ATOM 1494 C CA . LEU A 1 186 ? -2.664 -1.018 5.225 1.00 93.12 186 LEU A CA 1
ATOM 1495 C C . LEU A 1 186 ? -1.930 -0.499 6.459 1.00 93.12 186 LEU A C 1
ATOM 1497 O O . LEU A 1 186 ? -0.739 -0.770 6.628 1.00 93.12 186 LEU A O 1
ATOM 1501 N N . TRP A 1 187 ? -2.649 0.194 7.345 1.00 92.75 187 TRP A N 1
ATOM 1502 C CA . TRP A 1 187 ? -2.145 0.701 8.619 1.00 92.75 187 TRP A CA 1
ATOM 1503 C C . TRP A 1 187 ? -2.826 0.007 9.803 1.00 92.75 187 TRP A C 1
ATOM 1505 O O . TRP A 1 187 ? -3.855 -0.646 9.675 1.00 92.75 187 TRP A O 1
ATOM 1515 N N . SER A 1 188 ? -2.229 0.138 10.980 1.00 90.75 188 SER A N 1
ATOM 1516 C CA . SER A 1 188 ? -2.855 -0.176 12.263 1.00 90.75 188 SER A CA 1
ATOM 1517 C C . SER A 1 188 ? -2.594 0.997 13.190 1.00 90.75 188 SER A C 1
ATOM 1519 O O . SER A 1 188 ? -1.504 1.575 13.166 1.00 90.75 188 SER A O 1
ATOM 1521 N N . ALA A 1 189 ? -3.592 1.356 13.985 1.00 90.94 189 ALA A N 1
ATOM 1522 C CA . ALA A 1 189 ? -3.473 2.427 14.952 1.00 90.94 189 ALA A CA 1
ATOM 1523 C C . ALA A 1 189 ? -3.984 1.977 16.320 1.00 90.94 189 ALA A C 1
ATOM 1525 O O . ALA A 1 189 ? -4.783 1.052 16.418 1.00 90.94 189 ALA A O 1
ATOM 1526 N N . CYS A 1 190 ? -3.506 2.627 17.370 1.00 88.19 190 CYS A N 1
ATOM 1527 C CA . CYS A 1 190 ? -4.057 2.528 18.713 1.00 88.19 190 CYS A CA 1
ATOM 1528 C C . CYS A 1 190 ? -3.947 3.889 19.401 1.00 88.19 190 CYS A C 1
ATOM 1530 O O . CYS A 1 190 ? -3.146 4.739 18.999 1.00 88.19 190 CYS A O 1
ATOM 1532 N N . GLN A 1 191 ? -4.755 4.108 20.434 1.00 85.50 191 GLN A N 1
ATOM 1533 C CA . GLN A 1 191 ? -4.644 5.305 21.257 1.00 85.50 191 GLN A CA 1
ATOM 1534 C C . GLN A 1 191 ? -3.854 4.989 22.527 1.00 85.50 191 GLN A C 1
ATOM 1536 O O . GLN A 1 191 ? -4.192 4.077 23.281 1.00 85.50 191 GLN A O 1
ATOM 1541 N N . VAL A 1 192 ? -2.799 5.762 22.779 1.00 83.25 192 VAL A N 1
ATOM 1542 C CA . VAL A 1 192 ? -2.017 5.698 24.015 1.00 83.25 192 VAL A CA 1
ATOM 1543 C C . VAL A 1 192 ? -2.166 7.035 24.725 1.00 83.25 192 VAL A C 1
ATOM 1545 O O . VAL A 1 192 ? -1.656 8.058 24.273 1.00 83.25 192 VAL A O 1
ATOM 1548 N N . LYS A 1 193 ? -2.879 7.030 25.857 1.00 83.25 193 LYS A N 1
ATOM 1549 C CA . LYS A 1 193 ? -3.333 8.254 26.538 1.00 83.25 193 LYS A CA 1
ATOM 1550 C C . LYS A 1 193 ? -4.179 9.102 25.576 1.00 83.25 193 LYS A C 1
ATOM 1552 O O . LYS A 1 193 ? -5.248 8.657 25.185 1.00 83.25 193 LYS A O 1
ATOM 1557 N N . ASN A 1 194 ? -3.693 10.274 25.169 1.00 77.69 194 ASN A N 1
ATOM 1558 C CA . ASN A 1 194 ? -4.391 11.189 24.262 1.00 77.69 194 ASN A CA 1
ATOM 1559 C C . ASN A 1 194 ? -3.750 11.247 22.865 1.00 77.69 194 ASN A C 1
ATOM 1561 O O . ASN A 1 194 ? -4.152 12.070 22.050 1.00 77.69 194 ASN A O 1
ATOM 1565 N N . GLU A 1 195 ? -2.770 10.387 22.579 1.00 81.62 195 GLU A N 1
ATOM 1566 C CA . GLU A 1 195 ? -2.039 10.379 21.311 1.00 81.62 195 GLU A CA 1
ATOM 1567 C C . GLU A 1 195 ? -2.377 9.130 20.498 1.00 81.62 195 GLU A C 1
ATOM 1569 O O . GLU A 1 195 ? -2.477 8.024 21.036 1.00 81.62 195 GLU A O 1
ATOM 1574 N N . TYR A 1 196 ? -2.527 9.304 19.185 1.00 85.62 196 TYR A N 1
ATOM 1575 C CA . TYR A 1 196 ? -2.653 8.187 18.257 1.00 85.62 196 TYR A CA 1
ATOM 1576 C C . TYR A 1 196 ? -1.273 7.696 17.845 1.00 85.62 196 TYR A C 1
ATOM 1578 O O . TYR A 1 196 ? -0.410 8.466 17.420 1.00 85.62 196 TYR A O 1
ATOM 1586 N N . GLN A 1 197 ? -1.102 6.389 17.944 1.00 88.38 197 GLN A N 1
ATOM 1587 C CA . GLN A 1 197 ? 0.090 5.665 17.564 1.00 88.38 197 GLN A CA 1
ATOM 1588 C C . GLN A 1 197 ? -0.223 4.805 16.346 1.00 88.38 197 GLN A C 1
ATOM 1590 O O . GLN A 1 197 ? -1.174 4.034 16.364 1.00 88.38 197 GLN A O 1
ATOM 1595 N N . VAL A 1 198 ? 0.560 4.952 15.280 1.00 90.44 198 VAL A N 1
ATOM 1596 C CA . VAL A 1 198 ? 0.316 4.362 13.960 1.00 90.44 198 VAL A CA 1
ATOM 1597 C C . VAL A 1 198 ? 1.497 3.488 13.550 1.00 90.44 198 VAL A C 1
ATOM 1599 O O . VAL A 1 198 ? 2.653 3.785 13.848 1.00 90.44 198 VAL A O 1
ATOM 1602 N N . ARG A 1 199 ? 1.213 2.394 12.853 1.00 89.94 199 ARG A N 1
ATOM 1603 C CA . ARG A 1 199 ? 2.199 1.473 12.280 1.00 89.94 199 ARG A CA 1
ATOM 1604 C C . ARG A 1 199 ? 1.667 0.851 10.992 1.00 89.94 199 ARG A C 1
ATOM 1606 O O . ARG A 1 199 ? 0.500 1.023 10.646 1.00 89.94 199 ARG A O 1
ATOM 1613 N N . ILE A 1 200 ? 2.506 0.051 10.339 1.00 90.25 200 ILE A N 1
ATOM 1614 C CA . ILE A 1 200 ? 2.058 -0.824 9.254 1.00 90.25 200 ILE A CA 1
ATOM 1615 C C . ILE A 1 200 ? 1.057 -1.853 9.793 1.00 90.25 200 ILE A C 1
ATOM 1617 O O . ILE A 1 200 ? 1.291 -2.493 10.822 1.00 90.25 200 ILE A O 1
ATOM 1621 N N . GLY A 1 201 ? -0.075 -1.973 9.105 1.00 90.19 201 GLY A N 1
ATOM 1622 C CA . GLY A 1 201 ? -1.164 -2.880 9.443 1.00 90.19 201 GLY A CA 1
ATOM 1623 C C . GLY A 1 201 ? -0.913 -4.317 8.983 1.00 90.19 201 GLY A C 1
ATOM 1624 O O . GLY A 1 201 ? 0.077 -4.588 8.296 1.00 90.19 201 GLY A O 1
ATOM 1625 N N . PRO A 1 202 ? -1.800 -5.261 9.349 1.00 88.62 202 PRO A N 1
ATOM 1626 C CA . PRO A 1 202 ? -1.659 -6.665 8.972 1.00 88.62 202 PRO A CA 1
ATOM 1627 C C . PRO A 1 202 ? -1.599 -6.876 7.453 1.00 88.62 202 PRO A C 1
ATOM 1629 O O . PRO A 1 202 ? -0.690 -7.557 6.977 1.00 88.62 202 PRO A O 1
ATOM 1632 N N . LEU A 1 203 ? -2.498 -6.246 6.681 1.00 91.44 203 LEU A N 1
ATOM 1633 C CA . LEU A 1 203 ? -2.486 -6.352 5.218 1.00 91.44 203 LEU A CA 1
ATOM 1634 C C . LEU A 1 203 ? -1.240 -5.692 4.632 1.00 91.44 203 LEU A C 1
ATOM 1636 O O . LEU A 1 203 ? -0.571 -6.297 3.798 1.00 91.44 203 LEU A O 1
ATOM 1640 N N . GLY A 1 204 ? -0.909 -4.481 5.092 1.00 91.94 204 GLY A N 1
ATOM 1641 C CA . GLY A 1 204 ? 0.283 -3.761 4.642 1.00 91.94 204 GLY A CA 1
ATOM 1642 C C . GLY A 1 204 ? 1.552 -4.594 4.832 1.00 91.94 204 GLY A C 1
ATOM 1643 O O . GLY A 1 204 ? 2.331 -4.763 3.899 1.00 91.94 204 GLY A O 1
ATOM 1644 N N . SER A 1 205 ? 1.721 -5.205 6.006 1.00 89.25 205 SER A N 1
ATOM 1645 C CA . SER A 1 205 ? 2.863 -6.073 6.316 1.00 89.25 205 SER A CA 1
ATOM 1646 C C . SER A 1 205 ? 2.974 -7.250 5.340 1.00 89.25 205 SER A C 1
ATOM 1648 O O . SER A 1 205 ? 4.038 -7.496 4.767 1.00 89.25 205 SER A O 1
ATOM 1650 N N . LEU A 1 206 ? 1.857 -7.940 5.084 1.00 90.69 206 LEU A N 1
ATOM 1651 C CA . LEU A 1 206 ? 1.813 -9.053 4.136 1.00 90.69 206 LEU A CA 1
ATOM 1652 C C . LEU A 1 206 ? 2.082 -8.591 2.696 1.00 90.69 206 LEU A C 1
ATOM 1654 O O . LEU A 1 206 ? 2.814 -9.262 1.970 1.00 90.69 206 LEU A O 1
ATOM 1658 N N . PHE A 1 207 ? 1.545 -7.439 2.287 1.00 94.31 207 PHE A N 1
ATOM 1659 C CA . PHE A 1 207 ? 1.827 -6.837 0.984 1.00 94.31 207 PHE A CA 1
ATOM 1660 C C . PHE A 1 207 ? 3.315 -6.555 0.806 1.00 94.31 207 PHE A C 1
ATOM 1662 O O . PHE A 1 207 ? 3.898 -6.948 -0.208 1.00 94.31 207 PHE A O 1
ATOM 1669 N N . PHE A 1 208 ? 3.954 -5.932 1.798 1.00 92.00 208 PHE A N 1
ATOM 1670 C CA . PHE A 1 208 ? 5.368 -5.600 1.693 1.00 92.00 208 PHE A CA 1
ATOM 1671 C C . PHE A 1 208 ? 6.253 -6.840 1.569 1.00 92.00 208 PHE A C 1
ATOM 1673 O O . PHE A 1 208 ? 7.178 -6.850 0.758 1.00 92.00 208 PHE A O 1
ATOM 1680 N N . HIS A 1 209 ? 5.924 -7.897 2.310 1.00 88.94 209 HIS A N 1
ATOM 1681 C CA . HIS A 1 209 ? 6.699 -9.131 2.323 1.00 88.94 209 HIS A CA 1
ATOM 1682 C C . HIS A 1 209 ? 6.458 -10.027 1.095 1.00 88.94 209 HIS A C 1
ATOM 1684 O O . HIS A 1 209 ? 7.403 -10.551 0.510 1.00 88.94 209 HIS A O 1
ATOM 1690 N N . TYR A 1 210 ? 5.201 -10.212 0.683 1.00 90.88 210 TYR A N 1
ATOM 1691 C CA . TYR A 1 210 ? 4.843 -11.185 -0.357 1.00 90.88 210 TYR A CA 1
ATOM 1692 C C . TYR A 1 210 ? 4.695 -10.588 -1.758 1.00 90.88 210 TYR A C 1
ATOM 1694 O O . TYR A 1 210 ? 4.696 -11.338 -2.734 1.00 90.88 210 TYR A O 1
ATOM 1702 N N . VAL A 1 211 ? 4.579 -9.263 -1.874 1.00 94.44 211 VAL A N 1
ATOM 1703 C CA . VAL A 1 211 ? 4.398 -8.573 -3.158 1.00 94.44 211 VAL A CA 1
ATOM 1704 C C . VAL A 1 211 ? 5.500 -7.547 -3.379 1.00 94.44 211 VAL A C 1
ATOM 1706 O O . VAL A 1 211 ? 6.295 -7.707 -4.299 1.00 94.44 211 VAL A O 1
ATOM 1709 N N . PHE A 1 212 ? 5.589 -6.513 -2.542 1.00 94.06 212 PHE A N 1
ATOM 1710 C CA . PHE A 1 212 ? 6.479 -5.380 -2.797 1.00 94.06 212 PHE A CA 1
ATOM 1711 C C . PHE A 1 212 ? 7.950 -5.796 -2.888 1.00 94.06 212 PHE A C 1
ATOM 1713 O O . PHE A 1 212 ? 8.586 -5.552 -3.908 1.00 94.06 212 PHE A O 1
ATOM 1720 N N . GLU A 1 213 ? 8.494 -6.440 -1.851 1.00 91.31 213 GLU A N 1
ATOM 1721 C CA . GLU A 1 213 ? 9.905 -6.828 -1.817 1.00 91.31 213 GLU A CA 1
ATOM 1722 C C . GLU A 1 213 ? 10.279 -7.774 -2.978 1.00 91.31 213 GLU A C 1
ATOM 1724 O O . GLU A 1 213 ? 11.245 -7.468 -3.687 1.00 91.31 213 GLU A O 1
ATOM 1729 N N . PRO A 1 214 ? 9.542 -8.874 -3.244 1.00 91.06 214 PRO A N 1
ATOM 1730 C CA . PRO A 1 214 ? 9.840 -9.757 -4.371 1.00 91.06 214 PRO A CA 1
ATOM 1731 C C . PRO A 1 214 ? 9.774 -9.059 -5.732 1.00 91.06 214 PRO A C 1
ATOM 1733 O O . PRO A 1 214 ? 10.648 -9.279 -6.570 1.00 91.06 214 PRO A O 1
ATOM 1736 N N . ILE A 1 215 ? 8.764 -8.210 -5.958 1.00 93.38 215 ILE A N 1
ATOM 1737 C CA . ILE A 1 215 ? 8.594 -7.499 -7.230 1.00 93.38 215 ILE A CA 1
ATOM 1738 C C . ILE A 1 215 ? 9.696 -6.459 -7.417 1.00 93.38 215 ILE A C 1
ATOM 1740 O O . ILE A 1 215 ? 10.321 -6.429 -8.475 1.00 93.38 215 ILE A O 1
ATOM 1744 N N . VAL A 1 216 ? 9.991 -5.654 -6.392 1.00 92.19 216 VAL A N 1
ATOM 1745 C CA . VAL A 1 216 ? 11.084 -4.677 -6.457 1.00 92.19 216 VAL A CA 1
ATOM 1746 C C . VAL A 1 216 ? 12.402 -5.389 -6.741 1.00 92.19 216 VAL A C 1
ATOM 1748 O O . VAL A 1 216 ? 13.090 -4.981 -7.665 1.00 92.19 216 VAL A O 1
ATOM 1751 N N . LYS A 1 217 ? 12.730 -6.487 -6.045 1.00 89.69 217 LYS A N 1
ATOM 1752 C CA . LYS A 1 217 ? 13.953 -7.270 -6.314 1.00 89.69 217 LYS A CA 1
ATOM 1753 C C . LYS A 1 217 ? 14.013 -7.796 -7.750 1.00 89.69 217 LY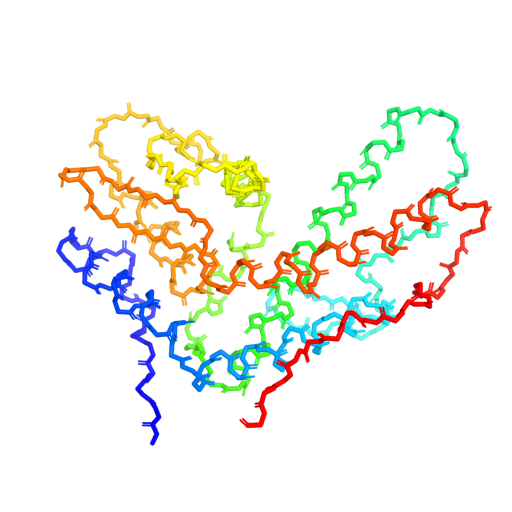S A C 1
ATOM 1755 O O . LYS A 1 217 ? 15.059 -7.715 -8.389 1.00 89.69 217 LYS A O 1
ATOM 1760 N N . ALA A 1 218 ? 12.898 -8.316 -8.263 1.00 87.25 218 ALA A N 1
ATOM 1761 C CA . ALA A 1 218 ? 12.821 -8.846 -9.620 1.00 87.25 218 ALA A CA 1
ATOM 1762 C C . ALA A 1 218 ? 13.077 -7.766 -10.685 1.00 87.25 218 ALA A C 1
ATOM 1764 O O . ALA A 1 218 ? 13.784 -8.018 -11.657 1.00 87.25 218 ALA A O 1
ATOM 1765 N N . TYR A 1 219 ? 12.524 -6.566 -10.498 1.00 86.94 219 TYR A N 1
ATOM 1766 C CA . TYR A 1 219 ? 12.693 -5.453 -11.434 1.00 86.94 219 TYR A CA 1
ATOM 1767 C C . TYR A 1 219 ? 13.954 -4.622 -11.196 1.00 86.94 219 TYR A C 1
ATOM 1769 O O . TYR A 1 219 ? 14.413 -3.970 -12.129 1.00 86.94 219 TYR A O 1
ATOM 1777 N N . ASP A 1 220 ? 14.551 -4.658 -10.005 1.00 83.06 220 ASP A N 1
ATOM 1778 C CA . ASP A 1 220 ? 15.843 -4.016 -9.750 1.00 83.06 220 ASP A CA 1
ATOM 1779 C C . ASP A 1 220 ? 16.931 -4.662 -10.617 1.00 83.06 220 ASP A C 1
ATOM 1781 O O . ASP A 1 220 ? 17.661 -3.966 -11.319 1.00 83.06 220 ASP A O 1
ATOM 1785 N N . ALA A 1 221 ? 16.920 -5.997 -10.713 1.00 75.56 221 ALA A N 1
ATOM 1786 C CA . ALA A 1 221 ? 17.773 -6.738 -11.643 1.00 75.56 221 ALA A CA 1
ATOM 1787 C C . ALA A 1 221 ? 17.543 -6.335 -13.112 1.00 75.56 221 ALA A C 1
ATOM 1789 O O . ALA A 1 221 ? 18.477 -6.329 -13.907 1.00 75.56 221 ALA A O 1
ATOM 1790 N N . VAL A 1 222 ? 16.311 -5.963 -13.478 1.00 75.69 222 VAL A N 1
ATOM 1791 C CA . VAL A 1 222 ? 15.978 -5.476 -14.826 1.00 75.69 222 VAL A CA 1
ATOM 1792 C C . VAL A 1 222 ? 16.502 -4.055 -15.053 1.00 75.69 222 VAL A C 1
ATOM 1794 O O . VAL A 1 222 ? 17.017 -3.769 -16.129 1.00 75.69 222 VAL A O 1
ATOM 1797 N N . ILE A 1 223 ? 16.404 -3.167 -14.056 1.00 77.06 223 ILE A N 1
ATOM 1798 C CA . ILE A 1 223 ? 16.966 -1.804 -14.113 1.00 77.06 223 ILE A CA 1
ATOM 1799 C C . ILE A 1 223 ? 18.493 -1.843 -14.257 1.00 77.06 223 ILE A C 1
ATOM 1801 O O . ILE A 1 223 ? 19.071 -0.945 -14.872 1.00 77.06 223 ILE A O 1
ATOM 1805 N N . GLU A 1 224 ? 19.133 -2.864 -13.689 1.00 72.56 224 GLU A N 1
ATOM 1806 C CA . GLU A 1 224 ? 20.579 -3.084 -13.754 1.00 72.56 224 GLU A CA 1
ATOM 1807 C C . GLU A 1 224 ? 21.031 -3.874 -14.994 1.00 72.56 224 GLU A C 1
ATOM 1809 O O . GLU A 1 224 ? 22.223 -3.879 -15.297 1.00 72.56 224 GLU A O 1
ATOM 1814 N N . SER A 1 225 ? 20.111 -4.522 -15.720 1.00 66.38 225 SER A N 1
ATOM 1815 C CA . SER A 1 225 ? 20.439 -5.350 -16.887 1.00 66.38 225 SER A CA 1
ATOM 1816 C C . SER A 1 225 ? 20.755 -4.536 -18.147 1.00 66.38 225 SER A C 1
ATOM 1818 O O . SER A 1 225 ? 20.212 -3.454 -18.366 1.00 66.38 225 SER A O 1
ATOM 1820 N N . ASP A 1 226 ? 21.612 -5.100 -19.004 1.00 56.66 226 ASP A N 1
ATOM 1821 C CA . ASP A 1 226 ? 22.056 -4.481 -20.261 1.00 56.66 226 ASP A CA 1
ATOM 1822 C C . ASP A 1 226 ? 20.995 -4.510 -21.381 1.00 56.66 226 ASP A C 1
ATOM 1824 O O . ASP A 1 226 ? 21.152 -3.822 -22.390 1.00 56.66 226 ASP A O 1
ATOM 1828 N N . GLU A 1 227 ? 19.907 -5.272 -21.217 1.00 57.47 227 GLU A N 1
ATOM 1829 C CA . GLU A 1 227 ? 18.878 -5.454 -22.244 1.00 57.47 227 GLU A CA 1
ATOM 1830 C C . GLU A 1 227 ? 17.501 -4.957 -21.768 1.00 57.47 227 GLU A C 1
ATOM 1832 O O . GLU A 1 227 ? 16.945 -5.484 -20.799 1.00 57.47 227 GLU A O 1
ATOM 1837 N N . PRO A 1 228 ? 16.883 -3.981 -22.462 1.00 55.84 228 PRO A N 1
ATOM 1838 C CA . PRO A 1 228 ? 15.514 -3.582 -22.174 1.00 55.84 228 PRO A CA 1
ATOM 1839 C C . PRO A 1 228 ? 14.550 -4.728 -22.515 1.00 55.84 228 PRO A C 1
ATOM 1841 O O . PRO A 1 228 ? 14.136 -4.908 -23.659 1.00 55.84 228 PRO A O 1
ATOM 1844 N N . SER A 1 229 ? 14.166 -5.515 -21.508 1.00 57.50 229 SER A N 1
ATOM 1845 C CA . SER A 1 229 ? 13.185 -6.587 -21.686 1.00 57.50 229 SER A CA 1
ATOM 1846 C C . SER A 1 229 ? 11.775 -6.021 -21.818 1.00 57.50 229 SER A C 1
ATOM 1848 O O . SER A 1 229 ? 11.281 -5.324 -20.932 1.00 57.50 229 SER A O 1
ATOM 1850 N N . LEU A 1 230 ? 11.090 -6.386 -22.904 1.00 54.88 230 LEU A N 1
ATOM 1851 C CA . LEU A 1 230 ? 9.660 -6.139 -23.078 1.00 54.88 230 LEU A CA 1
ATOM 1852 C C . LEU A 1 230 ? 8.786 -7.113 -22.262 1.00 54.88 230 LEU A C 1
ATOM 1854 O O . LEU A 1 230 ? 7.596 -6.871 -22.092 1.00 54.88 230 LEU A O 1
ATOM 1858 N N . ALA A 1 231 ? 9.337 -8.217 -21.769 1.00 58.91 231 ALA A N 1
ATOM 1859 C CA . ALA A 1 231 ? 8.626 -9.135 -20.887 1.00 58.91 231 ALA A CA 1
ATOM 1860 C C . ALA A 1 231 ? 8.914 -8.791 -19.420 1.00 58.91 231 ALA A C 1
ATOM 1862 O O . ALA A 1 231 ? 10.001 -8.309 -19.090 1.00 58.91 231 ALA A O 1
ATOM 1863 N N . GLY A 1 232 ? 7.952 -9.057 -18.534 1.00 59.28 232 GLY A N 1
ATOM 1864 C CA . GLY A 1 232 ? 8.219 -9.040 -17.099 1.00 59.28 232 GLY A CA 1
ATOM 1865 C C . GLY A 1 232 ? 9.288 -10.074 -16.705 1.00 59.28 232 GLY A C 1
ATOM 1866 O O . GLY A 1 232 ? 9.556 -11.011 -17.464 1.00 59.28 232 GLY A O 1
ATOM 1867 N N . PRO A 1 233 ? 9.934 -9.908 -15.541 1.00 65.75 233 PRO A N 1
ATOM 1868 C CA . PRO A 1 233 ? 11.017 -10.776 -15.110 1.00 65.75 233 PRO A CA 1
ATOM 1869 C C . PRO A 1 233 ? 10.491 -12.196 -14.848 1.00 65.75 233 PRO A C 1
ATOM 1871 O O . PRO A 1 233 ? 9.451 -12.388 -14.217 1.00 65.75 233 PRO A O 1
ATOM 1874 N N . ASN A 1 234 ? 11.219 -13.210 -15.325 1.00 65.25 234 ASN A N 1
ATOM 1875 C CA . ASN A 1 234 ? 10.868 -14.615 -15.112 1.00 65.25 234 ASN A CA 1
ATOM 1876 C C . ASN A 1 234 ? 11.339 -15.070 -13.720 1.00 65.25 234 ASN A C 1
ATOM 1878 O O . ASN A 1 234 ? 12.408 -15.661 -13.572 1.00 65.25 234 ASN A O 1
ATOM 1882 N N . VAL A 1 235 ? 10.564 -14.730 -12.688 1.00 66.88 235 VAL A N 1
ATOM 1883 C CA . VAL A 1 235 ? 10.905 -14.988 -11.282 1.00 66.88 235 VAL A CA 1
ATOM 1884 C C . VAL A 1 235 ? 9.863 -15.899 -10.644 1.00 66.88 235 VAL A C 1
ATOM 1886 O O . VAL A 1 235 ? 8.657 -15.701 -10.796 1.00 66.88 235 VAL A O 1
ATOM 1889 N N . LYS A 1 236 ? 10.331 -16.908 -9.898 1.00 66.38 236 LYS A N 1
ATOM 1890 C CA . LYS A 1 236 ? 9.456 -17.728 -9.056 1.00 66.38 236 LYS A CA 1
ATOM 1891 C C . LYS A 1 236 ? 8.946 -16.879 -7.897 1.00 66.38 236 LYS A C 1
ATOM 1893 O O . LYS A 1 236 ? 9.743 -16.347 -7.127 1.00 66.38 236 LYS A O 1
ATOM 1898 N N . LEU A 1 237 ? 7.626 -16.783 -7.767 1.00 66.88 237 LEU A N 1
ATOM 1899 C CA . LEU A 1 237 ? 7.003 -16.142 -6.614 1.00 66.88 237 LEU A CA 1
ATOM 1900 C C . LEU A 1 237 ? 7.403 -16.864 -5.320 1.00 66.88 237 LEU A C 1
ATOM 1902 O O . LEU A 1 237 ? 7.553 -18.092 -5.337 1.00 66.88 237 LEU A O 1
ATOM 1906 N N . PRO A 1 238 ? 7.572 -16.133 -4.203 1.00 60.28 238 PRO A N 1
ATOM 1907 C CA . PRO A 1 238 ? 7.769 -16.764 -2.908 1.00 60.28 238 PRO A CA 1
ATOM 1908 C C . PRO A 1 238 ? 6.605 -17.712 -2.619 1.00 60.28 238 PRO A C 1
ATOM 1910 O O . PRO A 1 238 ? 5.459 -17.446 -2.989 1.00 60.28 238 PRO A O 1
ATOM 1913 N N . ASN A 1 239 ? 6.909 -18.833 -1.966 1.00 60.88 239 ASN A N 1
ATOM 1914 C CA . ASN A 1 239 ? 5.897 -19.811 -1.602 1.00 60.88 239 ASN A CA 1
ATOM 1915 C C . ASN A 1 239 ? 5.024 -19.202 -0.495 1.00 60.88 239 ASN A C 1
ATOM 1917 O O . ASN A 1 239 ? 5.398 -19.202 0.679 1.00 60.88 239 ASN A O 1
ATOM 1921 N N . ILE A 1 240 ? 3.892 -18.610 -0.873 1.00 62.28 240 ILE A N 1
ATOM 1922 C CA . ILE A 1 240 ? 2.893 -18.151 0.087 1.00 62.28 240 ILE A CA 1
ATOM 1923 C C . ILE A 1 240 ? 2.251 -19.428 0.610 1.00 62.28 240 ILE A C 1
ATOM 1925 O O . ILE A 1 240 ? 1.518 -20.086 -0.120 1.00 62.28 240 ILE A O 1
ATOM 1929 N N . ASN A 1 241 ? 2.582 -19.828 1.839 1.00 55.56 241 ASN A N 1
ATOM 1930 C CA . ASN A 1 241 ? 1.963 -20.997 2.446 1.00 55.56 241 ASN A CA 1
ATOM 1931 C C . ASN A 1 241 ? 0.462 -20.696 2.597 1.00 55.56 241 ASN A C 1
ATOM 1933 O O . ASN A 1 241 ? 0.059 -19.921 3.478 1.00 55.56 241 ASN A O 1
ATOM 1937 N N . MET A 1 242 ? -0.330 -21.221 1.657 1.00 52.81 242 MET A N 1
ATOM 1938 C CA . MET A 1 242 ? -1.753 -20.912 1.523 1.00 52.81 242 MET A CA 1
ATOM 1939 C C . MET A 1 242 ? -2.564 -21.487 2.682 1.00 52.81 242 MET A C 1
ATOM 1941 O O . MET A 1 242 ? -3.638 -20.960 2.922 1.00 52.81 242 MET A O 1
ATOM 1945 N N . GLY A 1 243 ? -1.997 -22.437 3.444 1.00 44.75 243 GLY A N 1
ATOM 1946 C CA . GLY A 1 243 ? -2.573 -23.001 4.664 1.00 44.75 243 GLY A CA 1
ATOM 1947 C C . GLY A 1 243 ? -3.937 -23.634 4.412 1.00 44.75 243 GLY A C 1
ATOM 1948 O O . GLY A 1 243 ? -4.931 -22.914 4.325 1.00 44.75 243 GLY A O 1
ATOM 1949 N N . ASP A 1 244 ? -3.969 -24.963 4.314 1.00 35.28 244 ASP A N 1
ATOM 1950 C CA . ASP A 1 244 ? -5.219 -25.734 4.260 1.00 35.28 244 ASP A CA 1
ATOM 1951 C C . ASP A 1 244 ? -6.184 -25.334 5.397 1.00 35.28 244 ASP A C 1
ATOM 1953 O O . ASP A 1 244 ? -5.734 -25.050 6.533 1.00 35.28 244 ASP A O 1
#

Foldseek 3Di:
DPDAQDQLVPLQDDDPVRLQVSLVVLQVLCVDPVLVLQLLVLLVVLQVLLLQQQWFADLLLDIDGRHGLDALVPQADDPDPVVLVVVLVVQLLSLQQRSLSSSLSSCCVVSSHPPSLSVCSSVCSDPLNVVLQVVLVVLCVCVVPPPDDRDWDWVCVSQVSVVHHPPPDCSSVSSNPVSSCSSSQQKHWHDDPNIITIHGGSSVVCNCVQHSVVSSVQCSVVSNDNDRDPGRGPDDGPPSVSDD

Secondary structure (DSSP, 8-state):
-PPPPPPGGGGGG--HHHHHHHHHHHHHHTTSHHHHHHHHHHHHHHHHHHHH-SEEE-TTS-EEET--S---TT------HHHHHHHHHHHHHHHHHHHHHHHHHHHHHTTSS-GGGGGGHHHHTSHHHHHHHHHHHHHHGGGGSTT-----EEGGGTGGGGT---SS--HHHIIIIIHHHHHTTSEEEEEETTEEEEEE-HHHHHHIIIIIHHHHHHHHHHHHSSS--SSPP--PPP------